Protein AF-A0A1J9SGV7-F1 (afdb_monomer_lite)

Secondary structure (DSSP, 8-state):
--PPPPPPP----------PPPPPHHHHHHHHHHHHHHHHHH-S-GGGG--TT----S-GGGS-HHHHHHHHHHHHHH-GGGHHHHHHHHHHHHGGGTTSPPPHHHHHHHHHHHHHHHHHHHHHHHHHHHSS----------------------------------TTHHHHHHHHHHHHHHHHHHHHHHHHHHHHHHHHHHHHHHHHHHHHHHHHHHHHHHHHHHHHHHHHHHHHHHHHHHHHHHHHHHHHHHHHHHHHHHHHHHHHHHHHHHHHHHHHHHHHHHHHHHHHHHHHHHHHHHHHHHHHHHHHHHHHHHHHHHHHT--

Foldseek 3Di:
DDDDDDDDDDDPDPPDPDPPPPDDPVLVVLLVVLLVLCCVFQNVPLCVLDDVPDPDDSDPVPADSLVSNLLSVLCVVQTHVRNNLLVVLLCVLCDPVSVDRDDVVSSVRSSVVSVVVVVVVVVVVVVVVVPDDDPDDDDDDDDDDDDDDDDDDDDDDDDDDDDDDDVPPVVVVVVVVVVVVVVVVVVVVVVVVVVVVVVVVVVVVVVVVVVVVVVVVVVVVVVVVVVVVVVVVVVVVVVVVVVVVVVVVVVVVVVVVVVVVVVVVVVVVVVVVVVVVVVVVVVVVVVVVVVVVVVVVVVVVVVVVVVVVVVVVVVVVVVVVVVVVVD

Radius of gyration: 57.98 Å; chains: 1; bounding box: 123×69×209 Å

pLDDT: mean 75.5, std 21.1, range [29.22, 98.31]

Structure (mmCIF, N/CA/C/O backbone):
data_AF-A0A1J9SGV7-F1
#
_entry.id   AF-A0A1J9SGV7-F1
#
loop_
_atom_site.group_PDB
_atom_site.id
_atom_site.type_symbol
_atom_site.label_atom_id
_atom_site.label_alt_id
_atom_site.label_comp_id
_atom_site.label_asym_id
_atom_site.label_entity_id
_atom_site.label_seq_id
_atom_site.pdbx_PDB_ins_code
_atom_site.Cartn_x
_atom_site.Cartn_y
_atom_site.Cartn_z
_atom_site.occupancy
_atom_site.B_iso_or_equiv
_atom_site.auth_seq_id
_atom_site.auth_comp_id
_atom_site.auth_asym_id
_atom_site.auth_atom_id
_atom_site.pdbx_PDB_model_num
ATOM 1 N N . MET A 1 1 ? -15.547 51.824 41.429 1.00 44.47 1 MET A N 1
ATOM 2 C CA . MET A 1 1 ? -14.867 51.321 40.218 1.00 44.47 1 MET A CA 1
ATOM 3 C C . MET A 1 1 ? -14.974 49.808 40.227 1.00 44.47 1 MET A C 1
ATOM 5 O O . MET A 1 1 ? -14.315 49.155 41.023 1.00 44.47 1 MET A O 1
ATOM 9 N N . HIS A 1 2 ? -15.906 49.278 39.443 1.00 41.81 2 HIS A N 1
ATOM 10 C CA . HIS A 1 2 ? -16.211 47.854 39.346 1.00 41.81 2 HIS A CA 1
ATOM 11 C C . HIS A 1 2 ? -15.976 47.425 37.902 1.00 41.81 2 HIS A C 1
ATOM 13 O O . HIS A 1 2 ? -16.575 47.991 36.992 1.00 41.81 2 HIS A O 1
ATOM 19 N N . TYR A 1 3 ? -15.090 46.452 37.711 1.00 45.06 3 TYR A N 1
ATOM 20 C CA . TYR A 1 3 ? -14.976 45.718 36.458 1.00 45.06 3 TYR A CA 1
ATOM 21 C C . TYR A 1 3 ? -16.041 44.613 36.447 1.00 45.06 3 TYR A C 1
ATOM 23 O O . TYR A 1 3 ? -16.085 43.830 37.398 1.00 45.06 3 TYR A O 1
ATOM 31 N N . PRO A 1 4 ? -16.891 44.515 35.414 1.00 59.69 4 PRO A N 1
ATOM 32 C CA . PRO A 1 4 ? -17.680 43.315 35.179 1.00 59.69 4 PRO A CA 1
ATOM 33 C C . PRO A 1 4 ? -16.823 42.220 34.508 1.00 59.69 4 PRO A C 1
ATOM 35 O O . PRO A 1 4 ? -15.880 42.539 33.779 1.00 59.69 4 PRO A O 1
ATOM 38 N N . PRO A 1 5 ? -17.139 40.930 34.728 1.00 54.09 5 PRO A N 1
ATOM 39 C CA . PRO A 1 5 ? -16.392 39.814 34.159 1.00 54.09 5 PRO A CA 1
ATOM 40 C C . PRO A 1 5 ? -16.651 39.644 32.656 1.00 54.09 5 PRO A C 1
ATOM 42 O O . PRO A 1 5 ? -17.783 39.710 32.171 1.00 54.09 5 PRO A O 1
ATOM 45 N N . SER A 1 6 ? -15.563 39.395 31.931 1.00 50.06 6 SER A N 1
ATOM 46 C CA . SER A 1 6 ? -15.512 39.118 30.498 1.00 50.06 6 SER A CA 1
ATOM 47 C C . SER A 1 6 ? -16.259 37.832 30.133 1.00 50.06 6 SER A C 1
ATOM 49 O O . SER A 1 6 ? -16.029 36.772 30.711 1.00 50.06 6 SER A O 1
ATOM 51 N N . LYS A 1 7 ? -17.127 37.928 29.120 1.00 52.88 7 LYS A N 1
ATOM 52 C CA . LYS A 1 7 ? -17.749 36.790 28.430 1.00 52.88 7 LYS A CA 1
ATOM 53 C C . LYS A 1 7 ? -16.664 35.909 27.783 1.00 52.88 7 LYS A C 1
ATOM 55 O O . LYS A 1 7 ? -15.781 36.467 27.128 1.00 52.88 7 LYS A O 1
ATOM 60 N N . PRO A 1 8 ? -16.728 34.570 27.884 1.00 49.78 8 PRO A N 1
ATOM 61 C CA . PRO A 1 8 ? -15.895 33.699 27.067 1.00 49.78 8 PRO A CA 1
ATO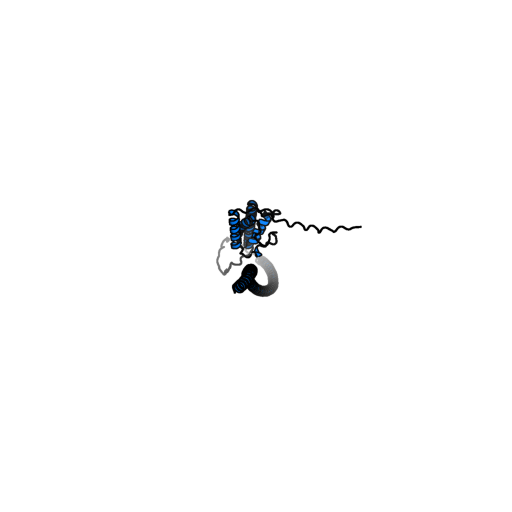M 62 C C . PRO A 1 8 ? -16.337 33.787 25.601 1.00 49.78 8 PRO A C 1
ATOM 64 O O . PRO A 1 8 ? -17.529 33.800 25.287 1.00 49.78 8 PRO A O 1
ATOM 67 N N . GLY A 1 9 ? -15.342 33.912 24.724 1.00 43.28 9 GLY A N 1
ATOM 68 C CA . GLY A 1 9 ? -15.504 34.078 23.288 1.00 43.28 9 GLY A CA 1
ATOM 69 C C . GLY A 1 9 ? -16.292 32.943 22.645 1.00 43.28 9 GLY A C 1
ATOM 70 O O . GLY A 1 9 ? -16.148 31.771 22.992 1.00 43.28 9 GLY A O 1
ATOM 71 N N . ALA A 1 10 ? -17.119 33.331 21.679 1.00 38.56 10 ALA A N 1
ATOM 72 C CA . ALA A 1 10 ? -17.784 32.435 20.758 1.00 38.56 10 ALA A CA 1
ATOM 73 C C . ALA A 1 10 ? -16.737 31.605 19.998 1.00 38.56 10 ALA A C 1
ATOM 75 O O . ALA A 1 10 ? -15.964 32.136 19.200 1.00 38.56 10 ALA A O 1
ATOM 76 N N . MET A 1 11 ? -16.731 30.298 20.253 1.00 41.38 11 MET A N 1
ATOM 77 C CA . MET A 1 11 ? -16.203 29.311 19.316 1.00 41.38 11 MET A CA 1
ATOM 78 C C . MET A 1 11 ? -16.969 29.449 17.990 1.00 41.38 11 MET A C 1
ATOM 80 O O . MET A 1 11 ? -18.187 29.661 18.026 1.00 41.38 11 MET A O 1
ATOM 84 N N . PRO A 1 12 ? -16.315 29.322 16.823 1.00 42.19 12 PRO A N 1
ATOM 85 C CA . PRO A 1 12 ? -17.036 29.213 15.566 1.00 42.19 12 PRO A CA 1
ATOM 86 C C . PRO A 1 12 ? -17.951 27.992 15.647 1.00 42.19 12 PRO A C 1
ATOM 88 O O . PRO A 1 12 ? -17.522 26.900 16.022 1.00 42.19 12 PRO A O 1
ATOM 91 N N . ALA A 1 13 ? -19.227 28.211 15.338 1.00 39.12 13 ALA A N 1
ATOM 92 C CA . ALA A 1 13 ? -20.225 27.169 15.247 1.00 39.12 13 ALA A CA 1
ATOM 93 C C . ALA A 1 13 ? -19.695 26.050 14.344 1.00 39.12 13 ALA A C 1
ATOM 95 O O . ALA A 1 13 ? -19.570 26.222 13.131 1.00 39.12 13 ALA A O 1
ATOM 96 N N . ASN A 1 14 ? -19.395 24.901 14.954 1.00 37.28 14 ASN A N 1
ATOM 97 C CA . ASN A 1 14 ? -19.426 23.628 14.260 1.00 37.28 14 ASN A CA 1
ATOM 98 C C . ASN A 1 14 ? -20.784 23.580 13.570 1.00 37.28 14 ASN A C 1
ATOM 100 O O . ASN A 1 14 ? -21.822 23.573 14.238 1.00 37.28 14 ASN A O 1
ATOM 104 N N . ALA A 1 15 ? -20.762 23.639 12.242 1.00 37.69 15 ALA A N 1
ATOM 105 C CA . ALA A 1 15 ? -21.931 23.429 11.422 1.00 37.69 15 ALA A CA 1
ATOM 106 C C . ALA A 1 15 ? -22.490 22.057 11.795 1.00 37.69 15 ALA A C 1
ATOM 108 O O . ALA A 1 15 ? -21.959 21.017 11.402 1.00 37.69 15 ALA A O 1
ATOM 109 N N . SER A 1 16 ? -23.533 22.103 12.623 1.00 36.25 16 SER A N 1
ATOM 110 C CA . SER A 1 16 ? -24.523 21.061 12.808 1.00 36.25 16 SER A CA 1
ATOM 111 C C . SER A 1 16 ? -24.734 20.384 11.460 1.00 36.25 16 SER A C 1
ATOM 113 O O . SER A 1 16 ? -25.247 20.998 10.521 1.00 36.25 16 SER A O 1
ATOM 115 N N . HIS A 1 17 ? -24.241 19.151 11.342 1.00 39.41 17 HIS A N 1
ATOM 116 C CA . HIS A 1 17 ? -24.610 18.260 10.259 1.00 39.41 17 HIS A CA 1
ATOM 117 C C . HIS A 1 17 ? -26.108 18.023 10.402 1.00 39.41 17 HIS A C 1
ATOM 119 O O . HIS A 1 17 ? -26.555 17.183 11.180 1.00 39.41 17 HIS A O 1
ATOM 125 N N . ALA A 1 18 ? -26.882 18.813 9.664 1.00 32.88 18 ALA A N 1
ATOM 126 C CA . ALA A 1 18 ? -28.231 18.436 9.312 1.00 32.88 18 ALA A CA 1
ATOM 127 C C . ALA A 1 18 ? -28.164 17.021 8.706 1.00 32.88 18 ALA A C 1
ATOM 129 O O . ALA A 1 18 ? -27.309 16.787 7.843 1.00 32.88 18 ALA A O 1
ATOM 130 N N . PRO A 1 19 ? -29.007 16.073 9.145 1.00 38.31 19 PRO A N 1
ATOM 131 C CA . PRO A 1 19 ? -29.122 14.795 8.465 1.00 38.31 19 PRO A CA 1
ATOM 132 C C . PRO A 1 19 ? -29.547 15.098 7.028 1.00 38.31 19 PRO A C 1
ATOM 134 O O . PRO A 1 19 ? -30.600 15.694 6.789 1.00 38.31 19 PRO A O 1
ATOM 137 N N . GLY A 1 20 ? -28.665 14.778 6.081 1.00 43.12 20 GLY A N 1
ATOM 138 C CA . GLY A 1 20 ? -28.957 14.900 4.660 1.00 43.12 20 GLY A CA 1
ATOM 139 C C . GLY A 1 20 ? -30.203 14.088 4.288 1.00 43.12 20 GLY A C 1
ATOM 140 O O . GLY A 1 20 ? -30.619 13.211 5.050 1.00 43.12 20 GLY A O 1
ATOM 141 N N . PRO A 1 21 ? -30.821 14.385 3.135 1.00 50.41 21 PRO A N 1
ATOM 142 C CA . PRO A 1 21 ? -32.039 13.713 2.707 1.00 50.41 21 PRO A CA 1
ATOM 143 C C . PRO A 1 21 ? -31.777 12.205 2.649 1.00 50.41 21 PRO A C 1
ATOM 145 O O . PRO A 1 21 ? -30.817 11.775 2.010 1.00 50.41 21 PRO A O 1
ATOM 148 N N . TYR A 1 22 ? -32.601 11.429 3.357 1.00 49.75 22 TYR A N 1
ATOM 149 C CA . TYR A 1 22 ? -32.586 9.969 3.309 1.00 49.75 22 TYR A CA 1
ATOM 150 C C . TYR A 1 22 ? -32.589 9.533 1.837 1.00 49.75 22 TYR A C 1
ATOM 152 O O . TYR A 1 22 ? -33.525 9.849 1.100 1.00 49.75 22 TYR A O 1
ATOM 160 N N . MET A 1 23 ? -31.513 8.869 1.407 1.00 57.22 23 MET A N 1
ATOM 161 C CA . MET A 1 23 ? -31.436 8.223 0.097 1.00 57.22 23 MET A CA 1
ATOM 162 C C . MET A 1 23 ? -32.597 7.232 -0.012 1.00 57.22 23 MET A C 1
ATOM 164 O O . MET A 1 23 ? -32.947 6.571 0.968 1.00 57.22 23 MET A O 1
ATOM 168 N N . SER A 1 24 ? -33.221 7.138 -1.185 1.00 65.50 24 SER A N 1
ATOM 169 C CA . SER A 1 24 ? -34.184 6.062 -1.424 1.00 65.50 24 SER A CA 1
ATOM 170 C C . SER A 1 24 ? -33.446 4.715 -1.371 1.00 65.50 24 SER A C 1
ATOM 172 O O . SER A 1 24 ? -32.267 4.636 -1.725 1.00 65.50 24 SER A O 1
ATOM 174 N N . THR A 1 25 ? -34.133 3.649 -0.959 1.00 66.69 25 THR A N 1
ATOM 175 C CA . THR A 1 25 ? -33.579 2.282 -0.903 1.00 66.69 25 THR A CA 1
ATOM 176 C C . THR A 1 25 ? -32.968 1.829 -2.235 1.00 66.69 25 THR A C 1
ATOM 178 O O . THR A 1 25 ? -32.023 1.044 -2.250 1.00 66.69 25 THR A O 1
ATOM 181 N N . ASP A 1 26 ? -33.460 2.363 -3.356 1.00 69.31 26 ASP A N 1
ATOM 182 C CA . ASP A 1 26 ? -32.934 2.067 -4.690 1.00 69.31 26 ASP A CA 1
ATOM 183 C C . ASP A 1 26 ? -31.607 2.795 -4.958 1.00 69.31 26 ASP A C 1
ATOM 185 O O . ASP A 1 26 ? -30.708 2.241 -5.592 1.00 69.31 26 ASP A O 1
ATOM 189 N N . GLU A 1 27 ? -31.442 4.021 -4.452 1.00 69.12 27 GLU A N 1
ATOM 190 C CA . GLU A 1 27 ? -30.197 4.787 -4.592 1.00 69.12 27 GLU A CA 1
ATOM 191 C C . GLU A 1 27 ? -29.068 4.199 -3.735 1.00 69.12 27 GLU A C 1
ATOM 193 O O . GLU A 1 27 ? -27.917 4.169 -4.176 1.00 69.12 27 GLU A O 1
ATOM 198 N N . GLU A 1 28 ? -29.394 3.673 -2.553 1.00 75.81 28 GLU A N 1
ATOM 199 C CA . GLU A 1 28 ? -28.439 2.995 -1.670 1.00 75.81 28 GLU A CA 1
ATOM 200 C C . GLU A 1 28 ? -27.939 1.674 -2.281 1.00 75.81 28 GLU A C 1
ATOM 202 O O . GLU A 1 28 ? -26.739 1.389 -2.274 1.00 75.81 28 GLU A O 1
ATOM 207 N N . MET A 1 29 ? -28.829 0.914 -2.928 1.00 77.31 29 MET A N 1
ATOM 208 C CA . MET A 1 29 ? -28.456 -0.297 -3.664 1.00 77.31 29 MET A CA 1
ATOM 209 C C . MET A 1 29 ? -27.529 0.013 -4.853 1.00 77.31 29 MET A C 1
ATOM 211 O O . MET A 1 29 ? -26.521 -0.668 -5.052 1.00 77.31 29 MET A O 1
ATOM 215 N N . ILE A 1 30 ? -27.834 1.059 -5.630 1.00 78.00 30 ILE A N 1
ATOM 216 C CA . ILE A 1 30 ? -27.004 1.493 -6.767 1.00 78.00 30 ILE A CA 1
ATOM 217 C C . ILE A 1 30 ? -25.630 1.986 -6.284 1.00 78.00 30 ILE A C 1
ATOM 219 O O . ILE A 1 30 ? -24.610 1.732 -6.931 1.00 78.00 30 ILE A O 1
ATOM 223 N N . PHE A 1 31 ? -25.587 2.664 -5.139 1.00 80.94 31 PHE A N 1
ATOM 224 C CA . PHE A 1 31 ? -24.358 3.146 -4.520 1.00 80.94 31 PHE A CA 1
ATOM 225 C C . PHE A 1 31 ? -23.434 2.002 -4.085 1.00 80.94 31 PHE A C 1
ATOM 227 O O . PHE A 1 31 ? -22.260 1.985 -4.461 1.00 80.94 31 PHE A O 1
ATOM 234 N N . GLU A 1 32 ? -23.957 1.011 -3.362 1.00 81.94 32 GLU A N 1
ATOM 235 C CA . GLU A 1 32 ? -23.182 -0.170 -2.959 1.00 81.94 32 GLU A CA 1
ATOM 236 C C . GLU A 1 32 ? -22.712 -0.980 -4.175 1.00 81.94 32 GLU A C 1
ATOM 238 O O . GLU A 1 32 ? -21.566 -1.434 -4.229 1.00 81.94 32 GLU A O 1
ATOM 243 N N . GLN A 1 33 ? -23.546 -1.084 -5.214 1.00 83.75 33 GLN A N 1
ATOM 244 C CA . GLN A 1 33 ? -23.161 -1.727 -6.468 1.00 83.75 33 GLN A CA 1
ATOM 245 C C . GLN A 1 33 ? -22.004 -0.987 -7.164 1.00 83.75 33 GLN A C 1
ATOM 247 O O . GLN A 1 33 ? -21.074 -1.623 -7.668 1.00 83.75 33 GLN A O 1
ATOM 252 N N . ALA A 1 34 ? -22.013 0.349 -7.159 1.00 81.19 34 ALA A N 1
ATOM 253 C CA . ALA A 1 34 ? -20.934 1.165 -7.711 1.00 81.19 34 ALA A CA 1
ATOM 254 C C . ALA A 1 34 ? -19.618 1.003 -6.928 1.00 81.19 34 ALA A C 1
ATOM 256 O O . ALA A 1 34 ? -18.552 0.876 -7.540 1.00 81.19 34 ALA A O 1
ATOM 257 N N . ILE A 1 35 ? -19.679 0.931 -5.594 1.00 79.94 35 ILE A N 1
ATOM 258 C CA . ILE A 1 35 ? -18.518 0.621 -4.742 1.00 79.94 35 ILE A CA 1
ATOM 259 C C . ILE A 1 35 ? -17.981 -0.783 -5.048 1.00 79.94 35 ILE A C 1
ATOM 261 O O . ILE A 1 35 ? -16.764 -0.962 -5.152 1.00 79.94 35 ILE A O 1
ATOM 265 N N . GLY A 1 36 ? -18.866 -1.761 -5.256 1.00 80.44 36 GLY A N 1
ATOM 266 C CA . GLY A 1 36 ? -18.500 -3.123 -5.646 1.00 80.44 36 GLY A CA 1
ATOM 267 C C . GLY A 1 36 ? -17.753 -3.174 -6.982 1.00 80.44 36 GLY A C 1
ATOM 268 O O . GLY A 1 36 ? -16.687 -3.783 -7.074 1.00 80.44 36 GLY A O 1
ATOM 269 N N . ILE A 1 37 ? -18.252 -2.464 -7.999 1.00 80.50 37 ILE A N 1
ATOM 270 C CA . ILE A 1 37 ? -17.607 -2.351 -9.319 1.00 80.50 37 ILE A CA 1
ATOM 271 C C . ILE A 1 37 ? -16.216 -1.715 -9.199 1.00 80.50 37 ILE A C 1
ATOM 273 O O . ILE A 1 37 ? -15.247 -2.217 -9.771 1.00 80.50 37 ILE A O 1
ATOM 277 N N . LEU A 1 38 ? -16.095 -0.624 -8.442 1.00 78.12 38 LEU A N 1
ATOM 278 C CA . LEU A 1 38 ? -14.820 0.067 -8.241 1.00 78.12 38 LEU A CA 1
ATOM 279 C C . LEU A 1 38 ? -13.801 -0.808 -7.504 1.00 78.12 38 LEU A C 1
ATOM 281 O O . LEU A 1 38 ? -12.645 -0.886 -7.920 1.00 78.12 38 LEU A O 1
ATOM 285 N N . SER A 1 39 ? -14.242 -1.510 -6.461 1.00 79.81 39 SER A N 1
ATOM 286 C CA . SER A 1 39 ? -13.407 -2.427 -5.677 1.00 79.81 39 SER A CA 1
ATOM 287 C C . SER A 1 39 ? -12.920 -3.616 -6.509 1.00 79.81 39 SER A C 1
ATOM 289 O O . SER A 1 39 ? -11.774 -4.041 -6.360 1.00 79.81 39 SER A O 1
ATOM 291 N N . ALA A 1 40 ? -13.753 -4.112 -7.429 1.00 81.06 40 ALA A N 1
ATOM 292 C CA . ALA A 1 40 ? -13.401 -5.203 -8.333 1.00 81.06 40 ALA A CA 1
ATOM 293 C C . ALA A 1 40 ? -12.370 -4.791 -9.402 1.00 81.06 40 ALA A C 1
ATOM 295 O O . ALA A 1 40 ? -11.481 -5.573 -9.733 1.00 81.06 40 ALA A O 1
ATOM 296 N N . ILE A 1 41 ? -12.465 -3.571 -9.944 1.00 77.81 41 ILE A N 1
ATOM 297 C CA . ILE A 1 41 ? -11.619 -3.123 -11.066 1.00 77.81 41 ILE A CA 1
ATOM 298 C C . ILE A 1 41 ? -10.312 -2.473 -10.585 1.00 77.81 41 ILE A C 1
ATOM 300 O O . ILE A 1 41 ? -9.267 -2.648 -11.213 1.00 77.81 41 ILE A O 1
ATOM 304 N N . TRP A 1 42 ? -10.345 -1.711 -9.488 1.00 74.31 42 TRP A N 1
ATOM 305 C CA . TRP A 1 42 ? -9.218 -0.896 -9.006 1.00 74.31 42 TRP A CA 1
ATOM 306 C C . TRP A 1 42 ? -8.670 -1.325 -7.644 1.00 74.31 42 TRP A C 1
ATOM 308 O O . TRP A 1 42 ? -7.928 -0.555 -7.023 1.00 74.31 42 TRP A O 1
ATOM 318 N N . THR A 1 43 ? -8.964 -2.566 -7.241 1.00 65.38 43 THR A N 1
ATOM 319 C CA . THR A 1 43 ? -8.603 -3.226 -5.972 1.00 65.38 43 THR A CA 1
ATOM 320 C C . THR A 1 43 ? -9.229 -2.601 -4.710 1.00 65.38 43 THR A C 1
ATOM 322 O O . THR A 1 43 ? -9.458 -1.389 -4.659 1.00 65.38 43 THR A O 1
ATOM 325 N N . PRO A 1 44 ? -9.501 -3.415 -3.668 1.00 56.50 44 PRO A N 1
ATOM 326 C CA . PRO A 1 44 ? -10.217 -2.989 -2.459 1.00 56.50 44 PRO A CA 1
ATOM 327 C C . PRO A 1 44 ? -9.407 -2.076 -1.526 1.00 56.50 44 PRO A C 1
ATOM 329 O O . PRO A 1 44 ? -9.960 -1.556 -0.562 1.00 56.50 44 PRO A O 1
ATOM 332 N N . ASP A 1 45 ? -8.115 -1.857 -1.790 1.00 56.22 45 ASP A N 1
ATOM 333 C CA . ASP A 1 45 ? -7.279 -1.029 -0.923 1.00 56.22 45 ASP A CA 1
ATOM 334 C C . ASP A 1 45 ? -7.645 0.459 -1.059 1.00 56.22 45 ASP A C 1
ATOM 336 O O . ASP A 1 45 ? -7.270 1.151 -2.013 1.00 56.22 45 ASP A O 1
ATOM 340 N N . VAL A 1 46 ? -8.414 0.942 -0.081 1.00 51.41 46 VAL A N 1
ATOM 341 C CA . VAL A 1 46 ? -8.997 2.288 0.011 1.00 51.41 46 VAL A CA 1
ATOM 342 C C . VAL A 1 46 ? -7.924 3.384 -0.048 1.00 51.41 46 VAL A C 1
ATOM 344 O O . VAL A 1 46 ? -8.156 4.463 -0.594 1.00 51.41 46 VAL A O 1
ATOM 347 N N . ARG A 1 47 ? -6.693 3.098 0.401 1.00 52.06 47 ARG A N 1
ATOM 348 C CA . ARG A 1 47 ? -5.571 4.056 0.357 1.00 52.06 47 ARG A CA 1
ATOM 349 C C . ARG A 1 47 ? -5.164 4.438 -1.062 1.00 52.06 47 ARG A C 1
ATOM 351 O O . ARG A 1 47 ? -4.664 5.539 -1.288 1.00 52.06 47 ARG A O 1
ATOM 358 N N . MET A 1 48 ? -5.421 3.565 -2.031 1.00 53.69 48 MET A N 1
ATOM 359 C CA . MET A 1 48 ? -5.122 3.830 -3.435 1.00 53.69 48 MET A CA 1
ATOM 360 C C . MET A 1 48 ? -6.148 4.777 -4.081 1.00 53.69 48 MET A C 1
ATOM 362 O O . MET A 1 48 ? -5.922 5.276 -5.184 1.00 53.69 48 MET A O 1
ATOM 366 N N . TRP A 1 49 ? -7.278 5.051 -3.415 1.00 60.03 49 TRP A N 1
ATOM 367 C CA . TRP A 1 49 ? -8.369 5.896 -3.919 1.00 60.03 49 TRP A CA 1
ATOM 368 C C . TRP A 1 49 ? -8.062 7.386 -3.769 1.00 60.03 49 TRP A C 1
ATOM 370 O O . TRP A 1 49 ? -8.762 8.227 -4.328 1.00 60.03 49 TRP A O 1
ATOM 380 N N . LYS A 1 50 ? -6.933 7.700 -3.130 1.00 60.28 50 LYS A N 1
ATOM 381 C CA . LYS A 1 50 ? -6.399 9.041 -2.962 1.00 60.28 50 LYS A CA 1
ATOM 382 C C . LYS A 1 50 ? -5.761 9.553 -4.252 1.00 60.28 50 LYS A C 1
ATOM 384 O O . LYS A 1 50 ? -4.625 9.219 -4.588 1.00 60.28 50 LYS A O 1
ATOM 389 N N . TYR A 1 51 ? -6.462 10.433 -4.960 1.00 59.19 51 TYR A N 1
ATOM 390 C CA . TYR A 1 51 ? -5.847 11.267 -5.987 1.00 59.19 51 TYR A CA 1
ATOM 391 C C . TYR A 1 51 ? -5.397 12.591 -5.361 1.00 59.19 51 TYR A C 1
ATOM 393 O O . TYR A 1 51 ? -6.219 13.345 -4.856 1.00 59.19 51 TYR A O 1
ATOM 401 N N . HIS A 1 52 ? -4.097 12.909 -5.411 1.00 52.81 52 HIS A N 1
ATOM 402 C CA . HIS A 1 52 ? -3.540 14.137 -4.808 1.00 52.81 52 HIS A CA 1
ATOM 403 C C . HIS A 1 52 ? -4.127 15.447 -5.378 1.00 52.81 52 HIS A C 1
ATOM 405 O O . HIS A 1 52 ? -3.916 16.508 -4.802 1.00 52.81 52 HIS A O 1
ATOM 411 N N . GLY A 1 53 ? -4.862 15.385 -6.494 1.00 54.69 53 GLY A N 1
ATOM 412 C CA . GLY A 1 53 ? -5.565 16.528 -7.082 1.00 54.69 53 GLY A CA 1
ATOM 413 C C . GLY A 1 53 ? -7.069 16.595 -6.791 1.00 54.69 53 GLY A C 1
ATOM 414 O O . GLY A 1 53 ? -7.713 17.505 -7.301 1.00 54.69 53 GLY A O 1
ATOM 415 N N . SER A 1 54 ? -7.649 15.661 -6.026 1.00 60.00 54 SER A N 1
ATOM 416 C CA . SER A 1 54 ? -9.062 15.716 -5.621 1.00 60.00 54 SER A CA 1
ATOM 417 C C . SER A 1 54 ? -9.181 16.114 -4.154 1.00 60.00 54 SER A C 1
ATOM 419 O O . SER A 1 54 ? -8.524 15.518 -3.308 1.00 60.00 54 SER A O 1
ATOM 421 N N . GLN A 1 55 ? -10.065 17.060 -3.833 1.00 60.47 55 GLN A N 1
ATOM 422 C CA . GLN A 1 55 ? -10.370 17.466 -2.449 1.00 60.47 55 GLN A CA 1
ATOM 423 C C . GLN A 1 55 ? -11.249 16.451 -1.687 1.00 60.47 55 GLN A C 1
ATOM 425 O O . GLN A 1 55 ? -11.790 16.762 -0.629 1.00 60.47 55 GLN A O 1
ATOM 430 N N . LEU A 1 56 ? -11.433 15.251 -2.238 1.00 63.91 56 LEU A N 1
ATOM 431 C CA . LEU A 1 56 ? -12.274 14.206 -1.667 1.00 63.91 56 LEU A CA 1
ATOM 432 C C . LEU A 1 56 ? -11.500 13.452 -0.580 1.00 63.91 56 LEU A C 1
ATOM 434 O O . LEU A 1 56 ? -10.315 13.162 -0.746 1.00 63.91 56 LEU A O 1
ATOM 438 N N . GLY A 1 57 ? -12.173 13.166 0.537 1.00 63.03 57 GLY A N 1
ATOM 439 C CA . GLY A 1 57 ? -11.584 12.484 1.691 1.00 63.03 57 GLY A CA 1
ATOM 440 C C . GLY A 1 57 ? -11.195 11.031 1.410 1.00 63.03 57 GLY A C 1
ATOM 441 O O . GLY A 1 57 ? -11.567 10.453 0.391 1.00 63.03 57 GLY A O 1
ATOM 442 N N . ASP A 1 58 ? -10.473 10.419 2.348 1.00 67.00 58 ASP A N 1
ATOM 443 C CA . ASP A 1 58 ? -9.910 9.070 2.183 1.00 67.00 58 ASP A CA 1
ATOM 444 C C . ASP A 1 58 ? -10.971 7.953 2.204 1.00 67.00 58 ASP A C 1
ATOM 446 O O . ASP A 1 58 ? -10.674 6.821 1.842 1.00 67.00 58 ASP A O 1
ATOM 450 N N . ASN A 1 59 ? -12.211 8.252 2.602 1.00 72.25 59 ASN A N 1
ATOM 451 C CA . ASN A 1 59 ? -13.288 7.273 2.657 1.00 72.25 59 ASN A CA 1
ATOM 452 C C . ASN A 1 59 ? -14.264 7.455 1.479 1.00 72.25 59 ASN A C 1
ATOM 454 O O . ASN A 1 59 ? -14.993 8.451 1.453 1.00 72.25 59 ASN A O 1
ATOM 458 N N . PRO A 1 60 ? -14.357 6.496 0.541 1.00 69.94 60 PRO A N 1
ATOM 459 C CA . PRO A 1 60 ? -15.292 6.579 -0.573 1.00 69.94 60 PRO A CA 1
ATOM 460 C C . PRO A 1 60 ? -16.746 6.605 -0.130 1.00 69.94 60 PRO A C 1
ATOM 462 O O . PRO A 1 60 ? -17.551 7.246 -0.786 1.00 69.94 60 PRO A O 1
ATOM 465 N N . ARG A 1 61 ? -17.096 6.009 1.016 1.00 74.81 61 ARG A N 1
ATOM 466 C CA . ARG A 1 61 ? -18.466 6.083 1.551 1.00 74.81 61 ARG A CA 1
ATOM 467 C C . ARG A 1 61 ? -18.888 7.510 1.921 1.00 74.81 61 ARG A C 1
ATOM 469 O O . ARG A 1 61 ? -20.073 7.772 2.063 1.00 74.81 61 ARG A O 1
ATOM 476 N N . GLN A 1 62 ? -17.931 8.428 2.065 1.00 74.94 62 GLN A N 1
ATOM 477 C CA . GLN A 1 62 ? -18.187 9.848 2.322 1.00 74.94 62 GLN A CA 1
ATOM 478 C C . GLN A 1 62 ? -18.287 10.672 1.032 1.00 74.94 62 GLN A C 1
ATOM 480 O O . GLN A 1 62 ? -18.509 11.881 1.086 1.00 74.94 62 GLN A O 1
ATOM 485 N N . TRP A 1 63 ? -18.083 10.058 -0.136 1.00 76.81 63 TRP A N 1
ATOM 486 C CA . TRP A 1 63 ? -18.165 10.763 -1.407 1.00 76.81 63 TRP A CA 1
ATOM 487 C C . TRP A 1 63 ? -19.623 10.893 -1.852 1.00 76.81 63 TRP A C 1
ATOM 489 O O . TRP A 1 63 ? -20.445 10.030 -1.541 1.00 76.81 63 TRP A O 1
ATOM 499 N N . PRO A 1 64 ? -19.963 11.936 -2.630 1.00 76.88 64 PRO A N 1
ATOM 500 C CA . PRO A 1 64 ? -21.303 12.074 -3.182 1.00 76.88 64 PRO A CA 1
ATOM 501 C C . PRO A 1 64 ? -21.707 10.816 -3.978 1.00 76.88 64 PRO A C 1
ATOM 503 O O . PRO A 1 64 ? -20.977 10.433 -4.895 1.00 76.88 64 PRO A O 1
ATOM 506 N N . PRO A 1 65 ? -22.874 10.199 -3.720 1.00 74.75 65 PRO A N 1
ATOM 507 C CA . PRO A 1 65 ? -23.278 8.942 -4.358 1.00 74.75 65 PRO A CA 1
ATOM 508 C C . PRO A 1 65 ? -23.212 8.945 -5.885 1.00 74.75 65 PRO A C 1
ATOM 510 O O . PRO A 1 65 ? -22.668 8.033 -6.506 1.00 74.75 65 PRO A O 1
ATOM 513 N N . ARG A 1 66 ? -23.646 10.043 -6.508 1.00 73.44 66 ARG A N 1
ATOM 514 C CA . ARG A 1 66 ? -23.582 10.217 -7.967 1.00 73.44 66 ARG A CA 1
ATOM 515 C C . ARG A 1 66 ? -22.154 10.238 -8.513 1.00 73.44 66 ARG A C 1
ATOM 517 O O . ARG A 1 66 ? -21.935 9.815 -9.644 1.00 73.44 66 ARG A O 1
ATOM 524 N N . LEU A 1 67 ? -21.185 10.706 -7.725 1.00 76.94 67 LEU A N 1
ATOM 525 C CA . LEU A 1 67 ? -19.771 10.686 -8.096 1.00 76.94 67 LEU A CA 1
ATOM 526 C C . LEU A 1 67 ? -19.222 9.268 -8.120 1.00 76.94 67 LEU A C 1
ATOM 528 O O . LEU A 1 67 ? -18.505 8.918 -9.055 1.00 76.94 67 LEU A O 1
ATOM 532 N N . ILE A 1 68 ? -19.590 8.448 -7.140 1.00 79.25 68 ILE A N 1
ATOM 533 C CA . ILE A 1 68 ? -19.175 7.046 -7.097 1.00 79.25 68 ILE A CA 1
ATOM 534 C C . ILE A 1 68 ? -19.757 6.290 -8.289 1.00 79.25 68 ILE A C 1
ATOM 536 O O . ILE A 1 68 ? -19.018 5.603 -8.991 1.00 79.25 68 ILE A O 1
ATOM 540 N N . CYS A 1 69 ? -21.041 6.485 -8.591 1.00 79.94 69 CYS A N 1
ATOM 541 C CA . CYS A 1 69 ? -21.674 5.869 -9.757 1.00 79.94 69 CYS A CA 1
ATOM 542 C C . CYS A 1 69 ? -21.006 6.303 -11.072 1.00 79.94 69 CYS A C 1
ATOM 544 O O . CYS A 1 69 ? -20.704 5.472 -11.926 1.00 79.94 69 CYS A O 1
ATOM 546 N N . ALA A 1 70 ? -20.706 7.595 -11.222 1.00 76.62 70 ALA A N 1
ATOM 547 C CA . ALA A 1 70 ? -19.998 8.118 -12.386 1.00 76.62 70 ALA A CA 1
ATOM 548 C C . ALA A 1 70 ? -18.580 7.539 -12.532 1.00 76.62 70 ALA A C 1
ATOM 550 O O . ALA A 1 70 ? -18.155 7.180 -13.631 1.00 76.62 70 ALA A O 1
ATOM 551 N N . LEU A 1 71 ? -17.852 7.412 -11.423 1.00 78.44 71 LEU A N 1
ATOM 552 C CA . LEU A 1 71 ? -16.533 6.789 -11.399 1.00 78.44 71 LEU A CA 1
ATOM 553 C C . LEU A 1 71 ? -16.595 5.299 -11.723 1.00 78.44 71 LEU A C 1
ATOM 555 O O . LEU A 1 71 ? -15.720 4.821 -12.437 1.00 78.44 71 LEU A O 1
ATOM 559 N N . ALA A 1 72 ? -17.614 4.578 -11.253 1.00 81.12 72 ALA A N 1
ATOM 560 C CA . ALA A 1 72 ? -17.802 3.163 -11.562 1.00 81.12 72 ALA A CA 1
ATOM 561 C C . ALA A 1 72 ? -17.984 2.937 -13.071 1.00 81.12 72 ALA A C 1
ATOM 563 O O . ALA A 1 72 ? -17.351 2.051 -13.645 1.00 81.12 72 ALA A O 1
ATOM 564 N N . VAL A 1 73 ? -18.762 3.797 -13.739 1.00 80.75 73 VAL A N 1
ATOM 565 C CA . VAL A 1 73 ? -18.922 3.770 -15.203 1.00 80.75 73 VAL A CA 1
ATOM 566 C C . VAL A 1 73 ? -17.592 4.057 -15.907 1.00 80.75 73 VAL A C 1
ATOM 568 O O . VAL A 1 73 ? -17.196 3.338 -16.826 1.00 80.75 73 VAL A O 1
ATOM 571 N N . LEU A 1 74 ? -16.844 5.065 -15.452 1.00 78.31 74 LEU A N 1
ATOM 572 C CA . LEU A 1 74 ? -15.535 5.380 -16.031 1.00 78.31 74 LEU A CA 1
ATOM 573 C C . LEU A 1 74 ? -14.514 4.259 -15.789 1.00 78.31 74 LEU A C 1
ATOM 575 O O . LEU A 1 74 ? -13.717 3.965 -16.678 1.00 78.31 74 LEU A O 1
ATOM 579 N N . ALA A 1 75 ? -14.560 3.588 -14.640 1.00 79.19 75 ALA A N 1
ATOM 580 C CA . ALA A 1 75 ? -13.683 2.468 -14.314 1.00 79.19 75 ALA A CA 1
ATOM 581 C C . ALA A 1 75 ? -13.864 1.288 -15.266 1.00 79.19 75 ALA A C 1
ATOM 583 O O . ALA A 1 75 ? -12.873 0.735 -15.746 1.00 79.19 75 ALA A O 1
ATOM 584 N N . GLN A 1 76 ? -15.110 0.965 -15.609 1.00 79.06 76 GLN A N 1
ATOM 585 C CA . GLN A 1 76 ? -15.422 -0.071 -16.594 1.00 79.06 76 GLN A CA 1
ATOM 586 C C . GLN A 1 76 ? -14.841 0.252 -17.976 1.00 79.06 76 GLN A C 1
ATOM 588 O O . GLN A 1 76 ? -14.367 -0.645 -18.667 1.00 79.06 76 GLN A O 1
ATOM 593 N N . THR A 1 77 ? -14.820 1.530 -18.367 1.00 76.62 77 THR A N 1
ATOM 594 C CA . THR A 1 77 ? -14.264 1.951 -19.667 1.00 76.62 77 THR A CA 1
ATOM 595 C C . THR A 1 77 ? -12.739 2.079 -19.678 1.00 76.62 77 THR A C 1
ATOM 597 O O . THR A 1 77 ? -12.106 1.812 -20.696 1.00 76.62 77 THR A O 1
ATOM 600 N N . ALA A 1 78 ? -12.133 2.488 -18.563 1.00 73.69 78 ALA A N 1
ATOM 601 C CA . ALA A 1 78 ? -10.703 2.779 -18.474 1.00 73.69 78 ALA A CA 1
ATOM 602 C C . ALA A 1 78 ? -9.858 1.552 -18.077 1.00 73.69 78 ALA A C 1
ATOM 604 O O . ALA A 1 78 ? -8.645 1.533 -18.309 1.00 73.69 78 ALA A O 1
ATOM 605 N N . GLY A 1 79 ? -10.481 0.541 -17.465 1.00 70.75 79 GLY A N 1
ATOM 606 C CA . GLY A 1 79 ? -9.822 -0.665 -16.973 1.00 70.75 79 GLY A CA 1
ATOM 607 C C . GLY A 1 79 ? -8.897 -0.431 -15.762 1.00 70.75 79 GLY A C 1
ATOM 608 O O . GLY A 1 79 ? -8.797 0.689 -15.243 1.00 70.75 79 GLY A O 1
ATOM 609 N N . PRO A 1 80 ? -8.179 -1.476 -15.302 1.00 70.25 80 PRO A N 1
ATOM 610 C CA . PRO A 1 80 ? -7.405 -1.443 -14.054 1.00 70.25 80 PRO A CA 1
ATOM 611 C C . PRO A 1 80 ? -6.287 -0.387 -14.031 1.00 70.25 80 PRO A C 1
ATOM 613 O O . PRO A 1 80 ? -6.097 0.320 -13.045 1.00 70.25 80 PRO A O 1
ATOM 616 N N . ALA A 1 81 ? -5.586 -0.212 -15.157 1.00 69.12 81 ALA A N 1
ATOM 617 C CA . ALA A 1 81 ? -4.496 0.758 -15.314 1.00 69.12 81 ALA A CA 1
ATOM 618 C C . ALA A 1 81 ? -4.979 2.186 -15.662 1.00 69.12 81 ALA A C 1
ATOM 620 O O . ALA A 1 81 ? -4.177 3.109 -15.829 1.00 69.12 81 ALA A O 1
ATOM 621 N N . GLY A 1 82 ? -6.290 2.386 -15.833 1.00 70.50 82 GLY A N 1
ATOM 622 C CA . GLY A 1 82 ? -6.906 3.655 -16.236 1.00 70.50 82 GLY A CA 1
ATOM 623 C C . GLY A 1 82 ? -7.365 4.545 -15.080 1.00 70.50 82 GLY A C 1
ATOM 624 O O . GLY A 1 82 ? -7.818 5.662 -15.316 1.00 70.50 82 GLY A O 1
ATOM 625 N N . ARG A 1 83 ? -7.209 4.085 -13.836 1.00 71.62 83 ARG A N 1
ATOM 626 C CA . ARG A 1 83 ? -7.697 4.721 -12.603 1.00 71.62 83 ARG A CA 1
ATOM 627 C C . ARG A 1 83 ? -7.422 6.216 -12.481 1.00 71.62 83 ARG A C 1
ATOM 629 O O . ARG A 1 83 ? -8.344 7.022 -12.377 1.00 71.62 83 ARG A O 1
ATOM 636 N N . VAL A 1 84 ? -6.144 6.590 -12.478 1.00 70.88 84 VAL A N 1
ATOM 637 C CA . VAL A 1 84 ? -5.718 7.985 -12.279 1.00 70.88 84 VAL A CA 1
ATOM 638 C C . VAL A 1 84 ? -6.283 8.878 -13.384 1.00 70.88 84 VAL A C 1
ATOM 640 O O . VAL A 1 84 ? -6.712 9.997 -13.120 1.00 70.88 84 VAL A O 1
ATOM 643 N N . ARG A 1 85 ? -6.371 8.354 -14.610 1.00 72.69 85 ARG A N 1
ATOM 644 C CA . ARG A 1 85 ? -6.931 9.071 -15.759 1.00 72.69 85 ARG A CA 1
ATOM 645 C C . ARG A 1 85 ? -8.440 9.253 -15.647 1.00 72.69 85 ARG A C 1
ATOM 647 O O . ARG A 1 85 ? -8.921 10.337 -15.947 1.00 72.69 85 ARG A O 1
ATOM 654 N N . ALA A 1 86 ? -9.177 8.247 -15.183 1.00 74.31 86 ALA A N 1
ATOM 655 C CA . ALA A 1 86 ? -10.615 8.357 -14.946 1.00 74.31 86 ALA A CA 1
ATOM 656 C C . ALA A 1 86 ? -10.938 9.394 -13.856 1.00 74.31 86 ALA A C 1
ATOM 658 O O . ALA A 1 86 ? -11.811 10.240 -14.049 1.00 74.31 86 ALA A O 1
ATOM 659 N N . MET A 1 87 ? -10.169 9.403 -12.759 1.00 72.62 87 MET A N 1
ATOM 660 C CA . MET A 1 87 ? -10.304 10.416 -11.705 1.00 72.62 87 MET A CA 1
ATOM 661 C C . MET A 1 87 ? -9.930 11.827 -12.186 1.00 72.62 87 MET A C 1
ATOM 663 O O . MET A 1 87 ? -10.607 12.797 -11.845 1.00 72.62 87 MET A O 1
ATOM 667 N N . GLN A 1 88 ? -8.901 11.957 -13.026 1.00 73.25 88 GLN A N 1
ATOM 668 C CA . GLN A 1 88 ? -8.540 13.227 -13.663 1.00 73.25 88 GLN A CA 1
ATOM 669 C C . GLN A 1 88 ? -9.616 13.710 -14.637 1.00 73.25 88 GLN A C 1
ATOM 671 O O . GLN A 1 88 ? -9.939 14.893 -14.636 1.00 73.25 88 GLN A O 1
ATOM 676 N N . ALA A 1 89 ? -10.179 12.813 -15.448 1.00 73.75 89 ALA A N 1
ATOM 677 C CA . ALA A 1 89 ? -11.195 13.143 -16.441 1.00 73.75 89 ALA A CA 1
ATOM 678 C C . ALA A 1 89 ? -12.488 13.634 -15.782 1.00 73.75 89 ALA A C 1
ATOM 680 O O . ALA A 1 89 ? -13.045 14.638 -16.222 1.00 73.75 89 ALA A O 1
ATOM 681 N N . ILE A 1 90 ? -12.933 12.988 -14.697 1.00 72.69 90 ILE A N 1
ATOM 682 C CA . ILE A 1 90 ? -14.120 13.452 -13.971 1.00 72.69 90 ILE A CA 1
ATOM 683 C C . ILE A 1 90 ? -13.849 14.754 -13.212 1.00 72.69 90 ILE A C 1
ATOM 685 O O . ILE A 1 90 ? -14.675 15.659 -13.250 1.00 72.69 90 ILE A O 1
ATOM 689 N N . SER A 1 91 ? -12.667 14.905 -12.605 1.00 70.88 91 SER A N 1
ATOM 690 C CA . SER A 1 91 ? -12.278 16.153 -11.930 1.00 70.88 91 SER A CA 1
ATOM 691 C C . SER A 1 91 ? -12.196 17.323 -12.915 1.00 70.88 91 SER A C 1
ATOM 693 O O . SER A 1 91 ? -12.691 18.409 -12.630 1.00 70.88 91 SER A O 1
ATOM 695 N N . ALA A 1 92 ? -11.639 17.095 -14.108 1.00 70.69 92 ALA A N 1
ATOM 696 C CA . ALA A 1 92 ? -11.584 18.089 -15.174 1.00 70.69 92 ALA A CA 1
ATOM 697 C C . ALA A 1 92 ? -12.979 18.428 -15.723 1.00 70.69 92 ALA A C 1
ATOM 699 O O . ALA A 1 92 ? -13.254 19.592 -16.002 1.00 70.69 92 ALA A O 1
ATOM 700 N N . ALA A 1 93 ? -13.868 17.435 -15.842 1.00 67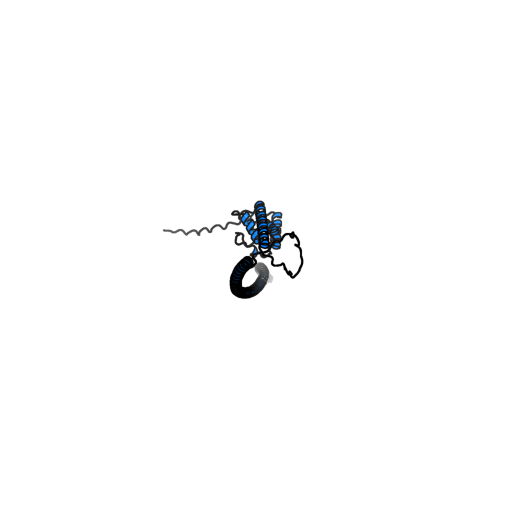.31 93 ALA A N 1
ATOM 701 C CA . ALA A 1 93 ? -15.244 17.643 -16.285 1.00 67.31 93 ALA A CA 1
ATOM 702 C C . ALA A 1 93 ? -16.097 18.407 -15.256 1.00 67.31 93 ALA A C 1
ATOM 704 O O . ALA A 1 93 ? -16.997 19.140 -15.655 1.00 67.31 93 ALA A O 1
ATOM 705 N N . MET A 1 94 ? -15.812 18.259 -13.957 1.00 66.25 94 MET A N 1
ATOM 706 C CA . MET A 1 94 ? -16.489 18.995 -12.880 1.00 66.25 94 MET A CA 1
ATOM 707 C C . MET A 1 94 ? -15.910 20.401 -12.640 1.00 66.25 94 MET A C 1
ATOM 709 O O . MET A 1 94 ? -16.617 21.267 -12.130 1.00 66.25 94 MET A O 1
ATOM 713 N N . GLY A 1 95 ? -14.649 20.664 -12.998 1.00 66.38 95 GLY A N 1
ATOM 714 C CA . GLY A 1 95 ? -14.026 21.984 -12.833 1.00 66.38 95 GLY A CA 1
ATOM 715 C C . GLY A 1 95 ? -14.031 22.486 -11.378 1.00 66.38 95 GLY A C 1
ATOM 716 O O . GLY A 1 95 ? -13.800 21.719 -10.446 1.00 66.38 95 GLY A O 1
ATOM 717 N N . SER A 1 96 ? -14.310 23.779 -11.162 1.00 56.31 96 SER A N 1
ATOM 718 C CA . SER A 1 96 ? -14.433 24.388 -9.820 1.00 56.31 96 SER A CA 1
ATOM 719 C C . SER A 1 96 ? -15.723 24.012 -9.072 1.00 56.31 96 SER A C 1
ATOM 721 O O . SER A 1 96 ? -15.885 24.373 -7.909 1.00 56.31 96 SER A O 1
ATOM 723 N N . LEU A 1 97 ? -16.632 23.268 -9.712 1.00 53.28 97 LEU A N 1
ATOM 724 C CA . LEU A 1 97 ? -17.925 22.833 -9.172 1.00 53.28 97 LEU A CA 1
ATOM 725 C C . LEU A 1 97 ? -17.856 21.463 -8.478 1.00 53.28 97 LEU A C 1
ATOM 727 O O . LEU A 1 97 ? -18.886 20.816 -8.294 1.00 53.28 97 LEU A O 1
ATOM 731 N N . ALA A 1 98 ? -16.667 21.031 -8.044 1.00 53.59 98 ALA A N 1
ATOM 732 C CA . ALA A 1 98 ? -16.429 19.741 -7.383 1.00 53.59 98 ALA A CA 1
ATOM 733 C C . ALA A 1 98 ? -17.274 19.494 -6.109 1.00 53.59 98 ALA A C 1
ATOM 735 O O . ALA A 1 98 ? -17.324 18.368 -5.620 1.00 53.59 98 ALA A O 1
ATOM 736 N N . TYR A 1 99 ? -17.961 20.522 -5.597 1.00 51.06 99 TYR A N 1
ATOM 737 C CA . TYR A 1 99 ? -18.908 20.447 -4.478 1.00 51.06 99 TYR A CA 1
ATOM 738 C C . TYR A 1 99 ? -20.355 20.121 -4.884 1.00 51.06 99 TYR A C 1
ATOM 740 O O . TYR A 1 99 ? -21.201 19.915 -4.017 1.00 51.06 99 TYR A O 1
ATOM 748 N N . THR A 1 100 ? -20.663 20.068 -6.180 1.00 55.25 100 THR A N 1
ATOM 749 C CA . THR A 1 100 ? -21.988 19.688 -6.688 1.00 55.25 100 THR A CA 1
ATOM 750 C C . THR A 1 100 ? -21.924 18.305 -7.323 1.00 55.25 100 THR A C 1
ATOM 752 O O . THR A 1 100 ? -20.973 17.976 -8.032 1.00 55.25 100 THR A O 1
ATOM 755 N N . ALA A 1 101 ? -22.914 17.463 -7.021 1.00 57.22 101 ALA A N 1
ATOM 756 C CA . ALA A 1 101 ? -22.955 16.085 -7.491 1.00 57.22 101 ALA A CA 1
ATOM 757 C C . ALA A 1 101 ? -22.825 16.027 -9.030 1.00 57.22 101 ALA A C 1
ATOM 759 O O . ALA A 1 101 ? -23.511 16.784 -9.722 1.00 57.22 101 ALA A O 1
ATOM 760 N N . PRO A 1 102 ? -21.970 15.152 -9.588 1.00 59.47 102 PRO A N 1
ATOM 761 C CA . PRO A 1 102 ? -21.735 15.117 -11.025 1.00 59.47 102 PRO A CA 1
ATOM 762 C C . PRO A 1 102 ? -23.018 14.796 -11.787 1.00 59.47 102 PRO A C 1
ATOM 764 O O . PRO A 1 102 ? -23.774 13.890 -11.429 1.00 59.47 102 PRO A O 1
ATOM 767 N N . THR A 1 103 ? -23.257 15.561 -12.849 1.00 69.25 103 THR A N 1
ATOM 768 C CA . THR A 1 103 ? -24.376 15.359 -13.763 1.00 69.25 103 THR A CA 1
ATOM 769 C C . THR A 1 103 ? -24.002 14.319 -14.827 1.00 69.25 103 THR A C 1
ATOM 771 O O . THR A 1 103 ? -22.815 14.123 -15.112 1.00 69.25 103 THR A O 1
ATOM 774 N N . PRO A 1 104 ? -24.985 13.664 -15.469 1.00 67.25 104 PRO A N 1
ATOM 775 C CA . PRO A 1 104 ? -24.734 12.736 -16.577 1.00 67.25 104 PRO A CA 1
ATOM 776 C C . PRO A 1 104 ? -23.899 13.349 -17.715 1.00 67.25 104 PRO A C 1
ATOM 778 O O . PRO A 1 104 ? -23.096 12.664 -18.346 1.00 67.25 104 PRO A O 1
ATOM 781 N N . GLU A 1 105 ? -24.014 14.660 -17.938 1.00 67.56 105 GLU A N 1
ATOM 782 C CA . GLU A 1 105 ? -23.207 15.385 -18.922 1.00 67.56 105 GLU A CA 1
ATOM 783 C C . GLU A 1 105 ? -21.718 15.453 -18.560 1.00 67.56 105 GLU A C 1
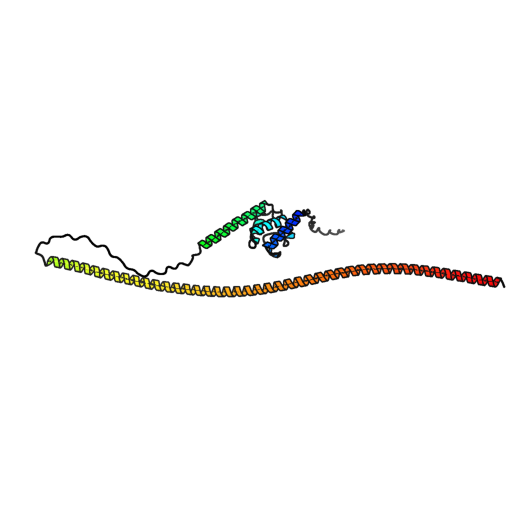ATOM 785 O O . GLU A 1 105 ? -20.869 15.446 -19.454 1.00 67.56 105 GLU A O 1
ATOM 790 N N . HIS A 1 106 ? -21.379 15.508 -17.266 1.00 70.81 106 HIS A N 1
ATOM 791 C CA . HIS A 1 106 ? -19.988 15.442 -16.811 1.00 70.81 106 HIS A CA 1
ATOM 792 C C . HIS A 1 106 ? -19.399 14.053 -17.075 1.00 70.81 106 HIS A C 1
ATOM 794 O O . HIS A 1 106 ? -18.250 13.942 -17.498 1.00 70.81 106 HIS A O 1
ATOM 800 N N . VAL A 1 107 ? -20.203 12.999 -16.907 1.00 69.06 107 VAL A N 1
ATOM 801 C CA . VAL A 1 107 ? -19.803 11.614 -17.206 1.00 69.06 107 VAL A CA 1
ATOM 802 C C . VAL A 1 107 ? -19.568 11.422 -18.700 1.00 69.06 107 VAL A C 1
ATOM 804 O O . VAL A 1 107 ? -18.543 10.864 -19.094 1.00 69.06 107 VAL A O 1
ATOM 807 N N . ALA A 1 108 ? -20.467 11.935 -19.544 1.00 68.69 108 ALA A N 1
ATOM 808 C CA . ALA A 1 108 ? -20.316 11.879 -20.996 1.00 68.69 108 ALA A CA 1
ATOM 809 C C . ALA A 1 108 ? -19.047 12.614 -21.462 1.00 68.69 108 ALA A C 1
ATOM 811 O O . ALA A 1 108 ? -18.246 12.053 -22.210 1.00 68.69 108 ALA A O 1
ATOM 812 N N . ARG A 1 109 ? -18.802 13.828 -20.946 1.00 70.94 109 ARG A N 1
ATOM 813 C CA . ARG A 1 109 ? -17.583 14.600 -21.242 1.00 70.94 109 ARG A CA 1
ATOM 814 C C . ARG A 1 109 ? -16.312 13.895 -20.768 1.00 70.94 109 ARG A C 1
ATOM 816 O O . ARG A 1 109 ? -15.350 13.813 -21.526 1.00 70.94 109 ARG A O 1
ATOM 823 N N . ALA A 1 110 ? -16.307 13.340 -19.557 1.00 70.81 110 ALA A N 1
ATOM 824 C CA . ALA A 1 110 ? -15.170 12.583 -19.033 1.00 70.81 110 ALA A CA 1
ATOM 825 C C . ALA A 1 110 ? -14.886 11.313 -19.857 1.00 70.81 110 ALA A C 1
ATOM 827 O O . ALA A 1 110 ? -13.729 10.984 -20.115 1.00 70.81 110 ALA A O 1
ATOM 828 N N . THR A 1 111 ? -15.934 10.630 -20.321 1.00 73.38 111 THR A N 1
ATOM 829 C CA . THR A 1 111 ? -15.817 9.435 -21.168 1.00 73.38 111 THR A CA 1
ATOM 830 C C . THR A 1 111 ? -15.228 9.777 -22.538 1.00 73.38 111 THR A C 1
ATOM 832 O O . THR A 1 111 ? -14.345 9.070 -23.024 1.00 73.38 111 THR A O 1
ATOM 835 N N . GLU A 1 112 ? -15.662 10.878 -23.153 1.00 74.12 112 GLU A N 1
ATOM 836 C CA . GLU A 1 112 ? -15.095 11.341 -24.424 1.00 74.12 112 GLU A CA 1
ATOM 837 C C . GLU A 1 112 ? -13.628 11.766 -24.277 1.00 74.12 112 GLU A C 1
ATOM 839 O O . GLU A 1 112 ? -12.805 11.378 -25.104 1.00 74.12 112 GLU A O 1
ATOM 844 N N . LEU A 1 113 ? -13.257 12.439 -23.180 1.00 75.69 113 LEU A N 1
ATOM 845 C CA . LEU A 1 113 ? -11.857 12.775 -22.883 1.00 75.69 113 LEU A CA 1
ATOM 846 C C . LEU A 1 113 ? -10.960 11.538 -22.720 1.00 75.69 113 LEU A C 1
ATOM 848 O O . LEU A 1 113 ? -9.792 11.563 -23.107 1.00 75.69 113 LEU A O 1
ATOM 852 N N . LEU A 1 114 ? -11.478 10.442 -22.159 1.00 76.38 114 LEU A N 1
ATOM 853 C CA . LEU A 1 114 ? -10.727 9.187 -22.072 1.00 76.38 114 LEU A CA 1
ATOM 854 C C . LEU A 1 114 ? -10.548 8.534 -23.447 1.00 76.38 114 LEU A C 1
ATOM 856 O O . LEU A 1 114 ? -9.463 8.036 -23.751 1.00 76.38 114 LEU A O 1
ATOM 860 N N . LYS A 1 115 ? -11.580 8.564 -24.296 1.00 78.44 115 LYS A N 1
ATOM 861 C CA . LYS A 1 115 ? -11.526 7.991 -25.649 1.00 78.44 115 LYS A CA 1
ATOM 862 C C . LYS A 1 115 ? -10.592 8.763 -26.578 1.00 78.44 115 LYS A C 1
ATOM 864 O O . LYS A 1 115 ? -9.838 8.135 -27.320 1.00 78.44 115 LYS A O 1
ATOM 869 N N . THR A 1 116 ? -10.623 10.096 -26.559 1.00 76.06 116 THR A N 1
ATOM 870 C CA . THR A 1 116 ? -9.733 10.925 -27.392 1.00 76.06 116 THR A CA 1
ATOM 871 C C . THR A 1 116 ? -8.275 10.692 -27.020 1.00 76.06 116 THR A C 1
ATOM 873 O O . THR A 1 116 ? -7.453 10.408 -27.888 1.00 76.06 116 THR A O 1
ATOM 876 N N . ARG A 1 117 ? -7.972 10.666 -25.722 1.00 72.12 117 ARG A N 1
ATOM 877 C CA . ARG A 1 117 ? -6.614 10.444 -25.221 1.00 72.12 117 ARG A CA 1
ATOM 878 C C . ARG A 1 117 ? -6.106 9.022 -25.467 1.00 72.12 117 ARG A C 1
ATOM 880 O O . ARG A 1 117 ? -4.934 8.839 -25.778 1.00 72.12 117 ARG A O 1
ATOM 887 N N . ALA A 1 118 ? -6.978 8.013 -25.394 1.00 72.94 118 ALA A N 1
ATOM 888 C CA . ALA A 1 118 ? -6.629 6.640 -25.766 1.00 72.94 118 ALA A CA 1
ATOM 889 C C . ALA A 1 118 ? -6.270 6.523 -27.259 1.00 72.94 118 ALA A C 1
ATOM 891 O O . ALA A 1 118 ? -5.313 5.833 -27.609 1.00 72.94 118 ALA A O 1
ATOM 892 N N . ARG A 1 119 ? -6.990 7.240 -28.135 1.00 76.75 119 ARG A N 1
ATOM 893 C CA . ARG A 1 119 ? -6.681 7.309 -29.573 1.00 76.75 119 ARG A CA 1
ATOM 894 C C . ARG A 1 119 ? -5.355 8.024 -29.846 1.00 76.75 119 ARG A C 1
ATOM 896 O O . ARG A 1 119 ? -4.597 7.562 -30.692 1.00 76.75 119 ARG A O 1
ATOM 903 N N . GLU A 1 120 ? -5.048 9.092 -29.112 1.00 76.06 120 GLU A N 1
ATOM 904 C CA . GLU A 1 120 ? -3.760 9.801 -29.193 1.00 76.06 120 GLU A CA 1
ATOM 905 C C . GLU A 1 120 ? -2.579 8.954 -28.689 1.00 76.06 120 GLU A C 1
ATOM 907 O O . GLU A 1 120 ? -1.519 8.926 -29.310 1.00 76.06 120 GLU A O 1
ATOM 912 N N . GLU A 1 121 ? -2.742 8.212 -27.589 1.00 74.00 121 GLU A N 1
ATOM 913 C CA . GLU A 1 121 ? -1.705 7.290 -27.103 1.00 74.00 121 GLU A CA 1
ATOM 914 C C . GLU A 1 121 ? -1.467 6.138 -28.095 1.00 74.00 121 GLU A C 1
ATOM 916 O O . GLU A 1 121 ? -0.329 5.698 -28.284 1.00 74.00 121 GLU A O 1
ATOM 921 N N . GLN A 1 122 ? -2.525 5.651 -28.749 1.00 73.38 122 GLN A N 1
ATOM 922 C CA . GLN A 1 122 ? -2.432 4.595 -29.753 1.00 73.38 122 GLN A CA 1
ATOM 923 C C . GLN A 1 122 ? -1.758 5.093 -31.038 1.00 73.38 122 GLN A C 1
ATOM 925 O O . GLN A 1 122 ? -0.848 4.424 -31.530 1.00 73.38 122 GLN A O 1
ATOM 930 N N . SER A 1 123 ? -2.110 6.289 -31.521 1.00 76.06 123 SER A N 1
ATOM 931 C CA . SER A 1 123 ? -1.442 6.903 -32.673 1.00 76.06 123 SER A CA 1
ATOM 932 C C . SER A 1 123 ? 0.025 7.224 -32.371 1.00 76.06 123 SER A C 1
ATOM 934 O O . SER A 1 123 ? 0.889 6.921 -33.188 1.00 76.06 123 SER A O 1
ATOM 936 N N . ALA A 1 124 ? 0.351 7.703 -31.165 1.00 70.75 124 ALA A N 1
ATOM 937 C CA . ALA A 1 124 ? 1.732 7.936 -30.740 1.00 70.75 124 ALA A CA 1
ATOM 938 C C . ALA A 1 124 ? 2.556 6.638 -30.643 1.00 70.75 124 ALA A C 1
ATOM 940 O O . ALA A 1 124 ? 3.740 6.621 -30.993 1.00 70.75 124 ALA A O 1
ATOM 941 N N . ARG A 1 125 ? 1.952 5.530 -30.192 1.00 71.25 125 ARG A N 1
ATOM 942 C CA . ARG A 1 125 ? 2.594 4.201 -30.193 1.00 71.25 125 ARG A CA 1
ATOM 943 C C . ARG A 1 125 ? 2.829 3.683 -31.610 1.00 71.25 125 ARG A C 1
ATOM 945 O O . ARG A 1 125 ? 3.873 3.092 -31.872 1.00 71.25 125 ARG A O 1
ATOM 952 N N . GLU A 1 126 ? 1.895 3.924 -32.519 1.00 72.62 126 GLU A N 1
ATOM 953 C CA . GLU A 1 126 ? 2.011 3.527 -33.921 1.00 72.62 126 GLU A CA 1
ATOM 954 C C . GLU A 1 126 ? 3.047 4.374 -34.678 1.00 72.62 126 GLU A C 1
ATOM 956 O O . GLU A 1 126 ? 3.856 3.832 -35.433 1.00 72.62 126 GLU A O 1
ATOM 961 N N . SER A 1 127 ? 3.134 5.676 -34.387 1.00 68.31 127 SER A N 1
ATOM 962 C CA . SER A 1 127 ? 4.214 6.541 -34.872 1.00 68.31 127 SER A CA 1
ATOM 963 C C . SER A 1 127 ? 5.585 6.087 -34.367 1.00 68.31 127 SER A C 1
ATOM 965 O O . SER A 1 127 ? 6.529 6.063 -35.150 1.00 68.31 127 SER A O 1
ATOM 967 N N . ARG A 1 128 ? 5.698 5.648 -33.103 1.00 66.00 128 ARG A N 1
ATOM 968 C CA . ARG A 1 128 ? 6.954 5.097 -32.557 1.00 66.00 128 ARG A CA 1
ATOM 969 C C . ARG A 1 128 ? 7.358 3.777 -33.212 1.00 66.00 128 ARG A C 1
ATOM 971 O O . ARG A 1 128 ? 8.538 3.590 -33.487 1.00 66.00 128 ARG A O 1
ATOM 978 N N . ARG A 1 129 ? 6.395 2.904 -33.532 1.00 62.97 129 ARG A N 1
ATOM 979 C CA . ARG A 1 129 ? 6.651 1.671 -34.300 1.00 62.97 129 ARG A CA 1
ATOM 980 C C . ARG A 1 129 ? 7.123 1.942 -35.730 1.00 62.97 129 ARG A C 1
ATOM 982 O O . ARG A 1 129 ? 7.870 1.138 -36.268 1.00 62.97 129 ARG A O 1
ATOM 989 N N . ARG A 1 130 ? 6.727 3.062 -36.345 1.00 57.59 130 ARG A N 1
ATOM 990 C CA . ARG A 1 130 ? 7.226 3.466 -37.674 1.00 57.59 130 ARG A CA 1
ATOM 991 C C . ARG A 1 130 ? 8.635 4.068 -37.656 1.00 57.59 130 ARG A C 1
ATOM 993 O O . ARG A 1 130 ? 9.266 4.112 -38.705 1.00 57.59 130 ARG A O 1
ATOM 1000 N N . THR A 1 131 ? 9.123 4.537 -36.507 1.00 54.03 131 THR A N 1
ATOM 1001 C CA . THR A 1 131 ? 10.446 5.175 -36.370 1.00 54.03 131 THR A CA 1
ATOM 1002 C C . THR A 1 131 ? 11.527 4.269 -35.773 1.00 54.03 131 THR A C 1
ATOM 1004 O O . THR A 1 131 ? 12.659 4.716 -35.612 1.00 54.03 131 THR A O 1
ATOM 1007 N N . GLU A 1 132 ? 11.224 3.005 -35.465 1.00 45.16 132 GLU A N 1
ATOM 1008 C CA . GLU A 1 132 ? 12.252 2.003 -35.165 1.00 45.16 132 GLU A CA 1
ATOM 1009 C C . GLU A 1 132 ? 12.740 1.353 -36.472 1.00 45.16 132 GLU A C 1
ATOM 1011 O O . GLU A 1 132 ? 11.927 0.810 -37.226 1.00 45.16 132 GLU A O 1
ATOM 1016 N N . PRO A 1 133 ? 14.051 1.383 -36.780 1.00 46.94 133 PRO A N 1
ATOM 1017 C CA . PRO A 1 133 ? 14.577 0.698 -37.946 1.00 46.94 133 PRO A CA 1
ATOM 1018 C C . PRO A 1 133 ? 14.578 -0.802 -37.652 1.00 46.94 133 PRO A C 1
ATOM 1020 O O . PRO A 1 133 ? 15.367 -1.300 -36.847 1.00 46.94 133 PRO A O 1
ATOM 1023 N N . HIS A 1 134 ? 13.687 -1.539 -38.311 1.00 43.41 134 HIS A N 1
ATOM 1024 C CA . HIS A 1 134 ? 13.758 -2.991 -38.357 1.00 43.41 134 HIS A CA 1
ATOM 1025 C C . HIS A 1 134 ? 15.088 -3.427 -38.980 1.00 43.41 134 HIS A C 1
ATOM 1027 O O . HIS A 1 134 ? 15.261 -3.452 -40.196 1.00 43.41 134 HIS A O 1
ATOM 1033 N N . GLY A 1 135 ? 16.025 -3.828 -38.127 1.00 47.84 135 GLY A N 1
ATOM 1034 C CA . GLY A 1 135 ? 17.103 -4.717 -38.515 1.00 47.84 135 GLY A CA 1
ATOM 1035 C C . GLY A 1 135 ? 16.556 -6.128 -38.715 1.00 47.84 135 GLY A C 1
ATOM 1036 O O . GLY A 1 135 ? 16.366 -6.848 -37.738 1.00 47.84 135 GLY A O 1
ATOM 1037 N N . ARG A 1 136 ? 16.319 -6.525 -39.973 1.00 39.94 136 ARG A N 1
ATOM 1038 C CA . ARG A 1 136 ? 16.606 -7.872 -40.510 1.00 39.94 136 ARG A CA 1
ATOM 1039 C C . ARG A 1 136 ? 16.237 -7.986 -41.991 1.00 39.94 136 ARG A C 1
ATOM 1041 O O . ARG A 1 136 ? 15.115 -7.705 -42.386 1.00 39.94 136 ARG A O 1
ATOM 1048 N N . GLY A 1 137 ? 17.202 -8.488 -42.755 1.00 37.72 137 GLY A N 1
ATOM 1049 C CA . GLY A 1 137 ? 17.143 -8.808 -44.181 1.00 37.72 137 GLY A CA 1
ATOM 1050 C C . GLY A 1 137 ? 18.554 -8.676 -44.756 1.00 37.72 137 GLY A C 1
ATOM 1051 O O . GLY A 1 137 ? 18.882 -7.671 -45.363 1.00 37.72 137 GLY A O 1
ATOM 1052 N N . GLN A 1 138 ? 19.518 -9.500 -44.329 1.00 41.75 138 GLN A N 1
ATOM 1053 C CA . GLN A 1 138 ? 19.922 -10.678 -45.113 1.00 41.75 138 GLN A CA 1
ATOM 1054 C C . GLN A 1 138 ? 19.827 -10.436 -46.631 1.00 41.75 138 GLN A C 1
ATOM 1056 O O . GLN A 1 138 ? 18.865 -10.838 -47.269 1.00 41.75 138 GLN A O 1
ATOM 1061 N N . HIS A 1 139 ? 20.866 -9.829 -47.202 1.00 35.25 139 HIS A N 1
ATOM 1062 C CA . HIS A 1 139 ? 21.256 -10.086 -48.584 1.00 35.25 139 HIS A CA 1
ATOM 1063 C C . HIS A 1 139 ? 22.611 -10.784 -48.548 1.00 35.25 139 HIS A C 1
ATOM 1065 O O . HIS A 1 139 ? 23.664 -10.159 -48.465 1.00 35.25 139 HIS A O 1
ATOM 1071 N N . GLY A 1 140 ? 22.546 -12.113 -48.507 1.00 36.56 140 GLY A N 1
ATOM 1072 C CA . GLY A 1 140 ? 23.651 -12.963 -48.910 1.00 36.56 140 GLY A CA 1
ATOM 1073 C C . GLY A 1 140 ? 23.635 -13.152 -50.426 1.00 36.56 140 GLY A C 1
ATOM 1074 O O . GLY A 1 140 ? 22.574 -13.112 -51.043 1.00 36.56 140 GLY A O 1
ATOM 1075 N N . GLY A 1 141 ? 24.817 -13.418 -50.977 1.00 39.19 141 GLY A N 1
ATOM 1076 C CA . GLY A 1 141 ? 24.987 -14.134 -52.239 1.00 39.19 141 GLY A CA 1
ATOM 1077 C C . GLY A 1 141 ? 24.919 -13.273 -53.496 1.00 39.19 141 GLY A C 1
ATOM 1078 O O . GLY A 1 141 ? 23.845 -12.973 -54.002 1.00 39.19 141 GLY A O 1
ATOM 1079 N N . GLY A 1 142 ? 26.088 -12.963 -54.048 1.00 32.25 142 GLY A N 1
ATOM 1080 C CA . GLY A 1 142 ? 26.233 -12.395 -55.384 1.00 32.25 142 GLY A CA 1
ATOM 1081 C C . GLY A 1 142 ? 27.593 -12.744 -55.973 1.00 32.25 142 GLY A C 1
ATOM 1082 O O . GLY A 1 142 ? 28.333 -11.847 -56.356 1.00 32.25 142 GLY A O 1
ATOM 1083 N N . ASP A 1 143 ? 27.934 -14.034 -55.981 1.00 37.50 143 ASP A N 1
ATOM 1084 C CA . ASP A 1 143 ? 29.062 -14.572 -56.742 1.00 37.50 143 ASP A CA 1
ATOM 1085 C C . ASP A 1 143 ? 28.572 -15.070 -58.113 1.00 37.50 143 ASP A C 1
ATOM 1087 O O . ASP A 1 143 ? 27.589 -15.802 -58.200 1.00 37.50 143 ASP A O 1
ATOM 1091 N N . HIS A 1 144 ? 29.324 -14.686 -59.147 1.00 36.41 144 HIS A N 1
ATOM 1092 C CA . HIS A 1 144 ? 29.483 -15.313 -60.470 1.00 36.41 144 HIS A CA 1
ATOM 1093 C C . HIS A 1 144 ? 28.279 -15.536 -61.411 1.00 36.41 144 HIS A C 1
ATOM 1095 O O . HIS A 1 144 ? 27.440 -16.403 -61.186 1.00 36.41 144 HIS A O 1
ATOM 1101 N N . ARG A 1 145 ? 28.356 -14.914 -62.605 1.00 35.12 145 ARG A N 1
ATOM 1102 C CA . ARG A 1 145 ? 28.510 -15.548 -63.950 1.00 35.12 145 ARG A CA 1
ATOM 1103 C C . ARG A 1 145 ? 28.381 -14.473 -65.050 1.00 35.12 145 ARG A C 1
ATOM 1105 O O . ARG A 1 145 ? 27.564 -13.577 -64.916 1.00 35.12 145 ARG A O 1
ATOM 1112 N N . GLN A 1 146 ? 29.342 -14.350 -65.975 1.00 32.12 146 GLN A N 1
ATOM 1113 C CA . GLN A 1 146 ? 29.478 -15.073 -67.262 1.00 32.12 146 GLN A CA 1
ATOM 1114 C C . GLN A 1 146 ? 28.379 -14.769 -68.297 1.00 32.12 146 GLN A C 1
ATOM 1116 O O . GLN A 1 146 ? 27.202 -14.914 -67.992 1.00 32.12 146 GLN A O 1
ATOM 1121 N N . GLY A 1 147 ? 28.832 -14.486 -69.529 1.00 29.22 147 GLY A N 1
ATOM 1122 C CA . GLY A 1 147 ? 28.052 -14.403 -70.778 1.00 29.22 147 GLY A CA 1
ATOM 1123 C C . GLY A 1 147 ? 27.509 -12.997 -71.043 1.00 29.22 147 GLY A C 1
ATOM 1124 O O . GLY A 1 147 ? 27.059 -12.338 -70.119 1.00 29.22 147 GLY A O 1
ATOM 1125 N N . ASP A 1 148 ? 27.530 -12.406 -72.232 1.00 31.86 148 ASP A N 1
ATOM 1126 C CA . ASP A 1 148 ? 27.789 -12.875 -73.594 1.00 31.86 148 ASP A CA 1
ATOM 1127 C C . ASP A 1 148 ? 28.090 -11.614 -74.436 1.00 31.86 148 ASP A C 1
ATOM 1129 O O . ASP A 1 148 ? 27.569 -10.532 -74.172 1.00 31.86 148 ASP A O 1
ATOM 1133 N N . ALA A 1 149 ? 29.114 -11.622 -75.289 1.00 32.84 149 ALA A N 1
ATOM 1134 C CA . ALA A 1 149 ? 28.979 -11.886 -76.723 1.00 32.84 149 ALA A CA 1
ATOM 1135 C C . ALA A 1 149 ? 27.842 -11.093 -77.402 1.00 32.84 149 ALA A C 1
ATOM 1137 O O . ALA A 1 149 ? 26.671 -11.404 -77.228 1.00 32.84 149 ALA A O 1
ATOM 1138 N N . ALA A 1 150 ? 28.236 -10.101 -78.212 1.00 34.75 150 ALA A N 1
ATOM 1139 C CA . ALA A 1 150 ? 27.680 -9.748 -79.529 1.00 34.75 150 ALA A CA 1
ATOM 1140 C C . ALA A 1 150 ? 27.695 -8.229 -79.768 1.00 34.75 150 ALA A C 1
ATOM 1142 O O . ALA A 1 150 ? 26.751 -7.509 -79.449 1.00 34.75 150 ALA A O 1
ATOM 1143 N N . ARG A 1 151 ? 28.736 -7.751 -80.456 1.00 33.22 151 ARG A N 1
ATOM 1144 C CA . ARG A 1 151 ? 28.521 -6.790 -81.543 1.00 33.22 151 ARG A CA 1
ATOM 1145 C C . ARG A 1 151 ? 29.626 -6.931 -82.579 1.00 33.22 151 ARG A C 1
ATOM 1147 O O . ARG A 1 151 ? 30.663 -6.281 -82.527 1.00 33.22 151 ARG A O 1
ATOM 1154 N N . GLU A 1 152 ? 29.375 -7.872 -83.476 1.00 30.30 152 GLU A N 1
ATOM 1155 C CA . GLU A 1 152 ? 30.032 -8.002 -84.766 1.00 30.30 152 GLU A CA 1
ATOM 1156 C C . GLU A 1 152 ? 29.403 -7.037 -85.786 1.00 30.30 152 GLU A C 1
ATOM 1158 O O . GLU A 1 152 ? 28.234 -6.668 -85.668 1.00 30.30 152 GLU A O 1
ATOM 1163 N N . ALA A 1 153 ? 30.206 -6.731 -86.807 1.00 31.36 153 ALA A N 1
ATOM 1164 C CA . ALA A 1 153 ? 29.850 -6.286 -88.154 1.00 31.36 153 ALA A CA 1
ATOM 1165 C C . ALA A 1 153 ? 29.181 -4.908 -88.333 1.00 31.36 153 ALA A C 1
ATOM 1167 O O . ALA A 1 153 ? 27.975 -4.735 -88.191 1.00 31.36 153 ALA A O 1
ATOM 1168 N N . ALA A 1 154 ? 29.964 -3.946 -88.823 1.00 31.22 154 ALA A N 1
ATOM 1169 C CA . ALA A 1 154 ? 29.974 -3.606 -90.252 1.00 31.22 154 ALA A CA 1
ATOM 1170 C C . ALA A 1 154 ? 30.905 -2.407 -90.478 1.00 31.22 154 ALA A C 1
ATOM 1172 O O . ALA A 1 154 ? 30.685 -1.356 -89.892 1.00 31.22 154 ALA A O 1
ATOM 1173 N N . PHE A 1 155 ? 31.954 -2.581 -91.284 1.00 33.53 155 PHE A N 1
ATOM 1174 C CA . PHE A 1 155 ? 32.308 -1.718 -92.421 1.00 33.53 155 PHE A CA 1
ATOM 1175 C C . PHE A 1 155 ? 33.668 -2.172 -92.969 1.00 33.53 155 PHE A C 1
ATOM 1177 O O . PHE A 1 155 ? 34.729 -1.761 -92.511 1.00 33.53 155 PHE A O 1
ATOM 1184 N N . ALA A 1 156 ? 33.596 -3.058 -93.958 1.00 34.91 156 ALA A N 1
ATOM 1185 C CA . ALA A 1 156 ? 34.645 -3.308 -94.931 1.00 34.91 156 ALA A CA 1
ATOM 1186 C C . ALA A 1 156 ? 34.013 -3.121 -96.316 1.00 34.91 156 ALA A C 1
ATOM 1188 O O . ALA A 1 156 ? 33.118 -3.882 -96.672 1.00 34.91 156 ALA A O 1
ATOM 1189 N N . GLN A 1 157 ? 34.451 -2.090 -97.036 1.00 35.72 157 GLN A N 1
ATOM 1190 C CA . GLN A 1 157 ? 34.546 -1.994 -98.500 1.00 35.72 157 GLN A CA 1
ATOM 1191 C C . GLN A 1 157 ? 35.767 -1.081 -98.734 1.00 35.72 157 GLN A C 1
ATOM 1193 O O . GLN A 1 157 ? 35.847 -0.024 -98.111 1.00 35.72 157 GLN A O 1
ATOM 1198 N N . ASP A 1 158 ? 36.878 -1.612 -99.256 1.00 32.12 158 ASP A N 1
ATOM 1199 C CA . ASP A 1 158 ? 37.266 -1.597 -100.687 1.00 32.12 158 ASP A CA 1
ATOM 1200 C C . ASP A 1 158 ? 37.242 -0.173 -101.280 1.00 32.12 158 ASP A C 1
ATOM 1202 O O . ASP A 1 158 ? 36.264 0.544 -101.127 1.00 32.12 158 ASP A O 1
ATOM 1206 N N . GLU A 1 159 ? 38.260 0.352 -101.961 1.00 34.41 159 GLU A N 1
ATOM 1207 C CA . GLU A 1 159 ? 39.317 -0.269 -102.761 1.00 34.41 159 GLU A CA 1
ATOM 1208 C C . GLU A 1 159 ? 40.372 0.816 -103.129 1.00 34.41 159 GLU A C 1
ATOM 1210 O O . GLU A 1 159 ? 40.174 2.003 -102.865 1.00 34.41 159 GLU A O 1
ATOM 1215 N N . ALA A 1 160 ? 41.429 0.400 -103.841 1.00 33.59 160 ALA A N 1
ATOM 1216 C CA . ALA A 1 160 ? 42.338 1.187 -104.696 1.00 33.59 160 ALA A CA 1
ATOM 1217 C C . ALA A 1 160 ? 43.634 1.787 -104.092 1.00 33.59 160 ALA A C 1
ATOM 1219 O O . ALA A 1 160 ? 43.721 2.937 -103.667 1.00 33.59 160 ALA A O 1
ATOM 1220 N N . VAL A 1 161 ? 44.715 1.009 -104.238 1.00 41.81 161 VAL A N 1
ATOM 1221 C CA . VAL A 1 161 ? 46.087 1.496 -104.495 1.00 41.81 161 VAL A CA 1
ATOM 1222 C C . VAL A 1 161 ? 46.167 1.923 -105.971 1.00 41.81 161 VAL A C 1
ATOM 1224 O O . VAL A 1 161 ? 45.692 1.179 -106.829 1.00 41.81 161 VAL A O 1
ATOM 1227 N N . PRO A 1 162 ? 46.723 3.101 -106.306 1.00 46.75 162 PRO A N 1
ATOM 1228 C CA . PRO A 1 162 ? 48.084 3.181 -106.873 1.00 46.75 162 PRO A CA 1
ATOM 1229 C C . PRO A 1 162 ? 48.814 4.438 -106.334 1.00 46.75 162 PRO A C 1
ATOM 1231 O O . PRO A 1 162 ? 48.195 5.383 -105.877 1.00 46.75 162 PRO A O 1
ATOM 1234 N N . THR A 1 163 ? 50.132 4.606 -106.271 1.00 36.62 163 THR A N 1
ATOM 1235 C CA . THR A 1 163 ? 51.224 4.216 -107.160 1.00 36.62 163 THR A CA 1
ATOM 1236 C C . THR A 1 163 ? 52.539 4.626 -106.475 1.00 36.62 163 THR A C 1
ATOM 1238 O O . THR A 1 163 ? 52.572 5.508 -105.621 1.00 36.62 163 THR A O 1
ATOM 1241 N N . ARG A 1 164 ? 53.637 3.992 -106.888 1.00 42.47 164 ARG A N 1
ATOM 1242 C CA . ARG A 1 164 ? 55.035 4.293 -106.541 1.00 42.47 164 ARG A CA 1
ATOM 1243 C C . ARG A 1 164 ? 55.388 5.794 -106.553 1.00 42.47 164 ARG A C 1
ATOM 1245 O O . ARG A 1 164 ? 55.225 6.427 -107.584 1.00 42.47 164 ARG A O 1
ATOM 1252 N N . SER A 1 165 ? 56.020 6.264 -105.469 1.00 44.16 165 SER A N 1
ATOM 1253 C CA . SER A 1 165 ? 57.332 6.959 -105.417 1.00 44.16 165 SER A CA 1
ATOM 1254 C C . SER A 1 165 ? 57.378 8.074 -104.353 1.00 44.16 165 SER A C 1
ATOM 1256 O O . SER A 1 165 ? 57.081 9.220 -104.661 1.00 44.16 165 SER A O 1
ATOM 1258 N N . ALA A 1 166 ? 57.761 7.745 -103.110 1.00 45.94 166 ALA A N 1
ATOM 1259 C CA . ALA A 1 166 ? 58.340 8.664 -102.101 1.00 45.94 166 ALA A CA 1
ATOM 1260 C C . ALA A 1 166 ? 58.592 7.923 -100.762 1.00 45.94 166 ALA A C 1
ATOM 1262 O O . ALA A 1 166 ? 58.160 8.349 -99.695 1.00 45.94 166 ALA A O 1
ATOM 1263 N N . GLY A 1 167 ? 59.254 6.760 -100.797 1.00 43.56 167 GLY A N 1
ATOM 1264 C CA . GLY A 1 167 ? 59.337 5.839 -99.647 1.00 43.56 167 GLY A CA 1
ATOM 1265 C C . GLY A 1 167 ? 60.197 6.287 -98.453 1.00 43.56 167 GLY A C 1
ATOM 1266 O O . GLY A 1 167 ? 60.205 5.598 -97.441 1.00 43.56 167 GLY A O 1
ATOM 1267 N N . GLY A 1 168 ? 60.917 7.412 -98.539 1.00 52.69 168 GLY A N 1
ATOM 1268 C CA . GLY A 1 168 ? 61.785 7.899 -97.453 1.00 52.69 168 GLY A CA 1
ATOM 1269 C C . GLY A 1 168 ? 61.150 8.964 -96.552 1.00 52.69 168 GLY A C 1
ATOM 1270 O O . GLY A 1 168 ? 61.325 8.927 -95.339 1.00 52.69 168 GLY A O 1
ATOM 1271 N N . ALA A 1 169 ? 60.382 9.899 -97.124 1.00 56.12 169 ALA A N 1
ATOM 1272 C CA . ALA A 1 169 ? 59.838 11.045 -96.387 1.00 56.12 169 ALA A CA 1
ATOM 1273 C C . ALA A 1 169 ? 58.517 10.722 -95.663 1.00 56.12 169 ALA A C 1
ATOM 1275 O O . ALA A 1 169 ? 58.334 11.115 -94.515 1.00 56.12 169 ALA A O 1
ATOM 1276 N N . ALA A 1 170 ? 57.631 9.941 -96.292 1.00 57.84 170 ALA A N 1
ATOM 1277 C CA . ALA A 1 170 ? 56.354 9.540 -95.695 1.00 57.84 170 ALA A CA 1
ATOM 1278 C C . ALA A 1 170 ? 56.533 8.556 -94.522 1.00 57.84 170 ALA A C 1
ATOM 1280 O O . ALA A 1 170 ? 55.821 8.639 -93.523 1.00 57.84 170 ALA A O 1
ATOM 1281 N N . LEU A 1 171 ? 57.530 7.665 -94.607 1.00 59.44 171 LEU A N 1
ATOM 1282 C CA . LEU A 1 171 ? 57.879 6.754 -93.514 1.00 59.44 171 LEU A CA 1
ATOM 1283 C C . LEU A 1 171 ? 58.471 7.526 -92.323 1.00 59.44 171 LEU A C 1
ATOM 1285 O O . LEU A 1 171 ? 58.120 7.254 -91.180 1.00 59.44 171 LEU A O 1
ATOM 1289 N N . ALA A 1 172 ? 59.314 8.531 -92.585 1.00 64.44 172 ALA A N 1
ATOM 1290 C CA . ALA A 1 172 ? 59.871 9.399 -91.547 1.00 64.44 172 ALA A CA 1
ATOM 1291 C C . ALA A 1 172 ? 58.787 10.231 -90.837 1.00 64.44 172 ALA A C 1
ATOM 1293 O O . ALA A 1 172 ? 58.823 10.375 -89.616 1.00 64.44 172 ALA A O 1
ATOM 1294 N N . GLU A 1 173 ? 57.786 10.723 -91.570 1.00 67.25 173 GLU A N 1
ATOM 1295 C CA . GLU A 1 173 ? 56.648 11.438 -90.986 1.00 67.25 173 GLU A CA 1
ATOM 1296 C C . GLU A 1 173 ? 55.760 10.515 -90.135 1.00 67.25 173 GLU A C 1
ATOM 1298 O O . GLU A 1 173 ? 55.330 10.888 -89.042 1.00 67.25 173 GLU A O 1
ATOM 1303 N N . GLN A 1 174 ? 55.525 9.282 -90.590 1.00 72.44 174 GLN A N 1
ATOM 1304 C CA . GLN A 1 174 ? 54.771 8.292 -89.825 1.00 72.44 174 GLN A CA 1
ATOM 1305 C C . GLN A 1 174 ? 55.515 7.881 -88.544 1.00 72.44 174 GLN A C 1
ATOM 1307 O O . GLN A 1 174 ? 54.905 7.816 -87.478 1.00 72.44 174 GLN A O 1
ATOM 1312 N N . VAL A 1 175 ? 56.837 7.695 -88.616 1.00 75.19 175 VAL A N 1
ATOM 1313 C CA . VAL A 1 175 ? 57.697 7.423 -87.451 1.00 75.19 175 VAL A CA 1
ATOM 1314 C C . VAL A 1 175 ? 57.691 8.599 -86.467 1.00 75.19 175 VAL A C 1
ATOM 1316 O O . VAL A 1 175 ? 57.582 8.382 -85.262 1.00 75.19 175 VAL A O 1
ATOM 1319 N N . ALA A 1 176 ? 57.717 9.844 -86.950 1.00 74.12 176 ALA A N 1
ATOM 1320 C CA . ALA A 1 176 ? 57.617 11.027 -86.094 1.00 74.12 176 ALA A CA 1
ATOM 1321 C C . ALA A 1 176 ? 56.252 11.126 -85.385 1.00 74.12 176 ALA A C 1
ATOM 1323 O O . ALA A 1 176 ? 56.191 11.435 -84.194 1.00 74.12 176 ALA A O 1
ATOM 1324 N N . ARG A 1 177 ? 55.150 10.809 -86.078 1.00 77.56 177 ARG A N 1
ATOM 1325 C CA . ARG A 1 177 ? 53.805 10.759 -85.476 1.00 77.56 177 ARG A CA 1
ATOM 1326 C C . ARG A 1 177 ? 53.692 9.658 -84.418 1.00 77.56 177 ARG A C 1
ATOM 1328 O O . ARG A 1 177 ? 53.117 9.908 -83.360 1.00 77.56 177 ARG A O 1
ATOM 1335 N N . VAL A 1 178 ? 54.273 8.481 -84.663 1.00 77.81 178 VAL A N 1
ATOM 1336 C CA . VAL A 1 178 ? 54.331 7.384 -83.680 1.00 77.81 178 VAL A CA 1
ATOM 1337 C C . VAL A 1 178 ? 55.139 7.798 -82.449 1.00 77.81 178 VAL A C 1
ATOM 1339 O O . VAL A 1 178 ? 54.650 7.629 -81.338 1.00 77.81 178 VAL A O 1
ATOM 1342 N N . ALA A 1 179 ? 56.298 8.440 -82.616 1.00 79.00 179 ALA A N 1
ATOM 1343 C CA . ALA A 1 179 ? 57.111 8.916 -81.494 1.00 79.00 179 ALA A CA 1
ATOM 1344 C C . ALA A 1 179 ? 56.378 9.951 -80.613 1.00 79.00 179 ALA A C 1
ATOM 1346 O O . ALA A 1 179 ? 56.482 9.915 -79.386 1.00 79.00 179 ALA A O 1
ATOM 1347 N N . VAL A 1 180 ? 55.590 10.849 -81.218 1.00 82.44 180 VAL A N 1
ATOM 1348 C CA . VAL A 1 180 ? 54.747 11.807 -80.479 1.00 82.44 180 VAL A CA 1
ATOM 1349 C C . VAL A 1 180 ? 53.634 11.095 -79.707 1.00 82.44 180 VAL A C 1
ATOM 1351 O O . VAL A 1 180 ? 53.379 11.435 -78.552 1.00 82.44 180 VAL A O 1
ATOM 1354 N N . VAL A 1 181 ? 52.974 10.108 -80.317 1.00 81.62 181 VAL A N 1
ATOM 1355 C CA . VAL A 1 181 ? 51.926 9.319 -79.650 1.00 81.62 181 VAL A CA 1
ATOM 1356 C C . VAL A 1 181 ? 52.511 8.493 -78.509 1.00 81.62 181 VAL A C 1
ATOM 1358 O O . VAL A 1 181 ? 51.951 8.504 -77.421 1.00 81.62 181 VAL A O 1
ATOM 1361 N N . GLU A 1 182 ? 53.660 7.848 -78.701 1.00 82.50 182 GLU A N 1
ATOM 1362 C CA . GLU A 1 182 ? 54.360 7.116 -77.643 1.00 82.50 182 GLU A CA 1
ATOM 1363 C C . GLU A 1 182 ? 54.793 8.031 -76.493 1.00 82.50 182 GLU A C 1
ATOM 1365 O O . GLU A 1 182 ? 54.701 7.633 -75.333 1.00 82.50 182 GLU A O 1
ATOM 1370 N N . GLY A 1 183 ? 55.220 9.262 -76.792 1.00 84.81 183 GLY A N 1
ATOM 1371 C CA . GLY A 1 183 ? 55.497 10.288 -75.786 1.00 84.81 183 GLY A CA 1
ATOM 1372 C C . GLY A 1 183 ? 54.256 10.661 -74.971 1.00 84.81 183 GLY A C 1
ATOM 1373 O O . GLY A 1 183 ? 54.312 10.663 -73.744 1.00 84.81 183 GLY A O 1
ATOM 1374 N N . LYS A 1 184 ? 53.113 10.890 -75.634 1.00 86.50 184 LYS A N 1
ATOM 1375 C CA . LYS A 1 184 ? 51.828 11.160 -74.963 1.00 86.50 184 LYS A CA 1
ATOM 1376 C C . LYS A 1 184 ? 51.342 9.973 -74.132 1.00 86.50 184 LYS A C 1
ATOM 1378 O O . LYS A 1 184 ? 50.939 10.168 -72.997 1.00 86.50 184 LYS A O 1
ATOM 1383 N N . LEU A 1 185 ? 51.460 8.747 -74.643 1.00 86.50 185 LEU A N 1
ATOM 1384 C CA . LEU A 1 185 ? 51.088 7.521 -73.925 1.00 86.50 185 LEU A CA 1
ATOM 1385 C C . LEU A 1 185 ? 51.989 7.254 -72.712 1.00 86.50 185 LEU A C 1
ATOM 1387 O O . LEU A 1 185 ? 51.559 6.627 -71.747 1.00 86.50 185 LEU A O 1
ATOM 1391 N N . LYS A 1 186 ? 53.258 7.674 -72.762 1.00 86.62 186 LYS A N 1
ATOM 1392 C CA . LYS A 1 186 ? 54.162 7.631 -71.603 1.00 86.62 186 LYS A CA 1
ATOM 1393 C C . LYS A 1 186 ? 53.764 8.667 -70.556 1.00 86.62 186 LYS A C 1
ATOM 1395 O O . LYS A 1 186 ? 53.742 8.334 -69.377 1.00 86.62 186 LYS A O 1
ATOM 1400 N N . GLU A 1 187 ? 53.409 9.872 -70.983 1.00 85.19 187 GLU A N 1
ATOM 1401 C CA . GLU A 1 187 ? 52.964 10.935 -70.081 1.00 85.19 187 GLU A CA 1
ATOM 1402 C C . GLU A 1 187 ? 51.603 10.624 -69.440 1.00 85.19 187 GLU A C 1
ATOM 1404 O O . GLU A 1 187 ? 51.451 10.764 -68.232 1.00 85.19 187 GLU A O 1
ATOM 1409 N N . GLU A 1 188 ? 50.643 10.094 -70.201 1.00 88.25 188 GLU A N 1
ATOM 1410 C CA . GLU A 1 188 ? 49.362 9.609 -69.668 1.00 88.25 188 GLU A CA 1
ATOM 1411 C C . GLU A 1 188 ? 49.563 8.455 -68.682 1.00 88.25 188 GLU A C 1
ATOM 1413 O O . GLU A 1 188 ? 48.918 8.421 -67.637 1.00 88.25 188 GLU A O 1
ATOM 1418 N N . ARG A 1 189 ? 50.490 7.527 -68.959 1.00 90.19 189 ARG A N 1
ATOM 1419 C CA . ARG A 1 189 ? 50.842 6.467 -68.001 1.00 90.19 189 ARG A CA 1
ATOM 1420 C C . ARG A 1 189 ? 51.445 7.025 -66.716 1.00 90.19 189 ARG A C 1
ATOM 1422 O O . ARG A 1 189 ? 51.049 6.582 -65.644 1.00 90.19 189 ARG A O 1
ATOM 1429 N N . ARG A 1 190 ? 52.343 8.009 -66.815 1.00 89.06 190 ARG A N 1
ATOM 1430 C CA . ARG A 1 190 ? 52.925 8.699 -65.654 1.00 89.06 190 ARG A CA 1
ATOM 1431 C C . ARG A 1 190 ? 51.835 9.379 -64.821 1.00 89.06 190 ARG A C 1
ATOM 1433 O O . ARG A 1 190 ? 51.786 9.181 -63.612 1.00 89.06 190 ARG A O 1
ATOM 1440 N N . GLN A 1 191 ? 50.929 10.110 -65.469 1.00 89.31 191 GLN A N 1
ATOM 1441 C CA . GLN A 1 191 ? 49.811 10.775 -64.800 1.00 89.31 191 GLN A CA 1
ATOM 1442 C C . GLN A 1 191 ? 48.859 9.766 -64.141 1.00 89.31 191 GLN A C 1
ATOM 1444 O O . GLN A 1 191 ? 48.476 9.943 -62.989 1.00 89.31 191 GLN A O 1
ATOM 1449 N N . HIS A 1 192 ? 48.527 8.665 -64.821 1.00 90.00 192 HIS A N 1
ATOM 1450 C CA . HIS A 1 192 ? 47.711 7.597 -64.244 1.00 90.00 192 HIS A CA 1
ATOM 1451 C C . HIS A 1 192 ? 48.383 6.917 -63.046 1.00 90.00 192 HIS A C 1
ATOM 1453 O O . HIS A 1 192 ? 47.699 6.578 -62.082 1.00 90.00 192 HIS A O 1
ATOM 1459 N N . GLU A 1 193 ? 49.699 6.706 -63.075 1.00 90.88 193 GLU A N 1
ATOM 1460 C CA . GLU A 1 193 ? 50.439 6.167 -61.930 1.00 90.88 193 GLU A CA 1
ATOM 1461 C C . GLU A 1 193 ? 50.416 7.129 -60.736 1.00 90.88 193 GLU A C 1
ATOM 1463 O O . GLU A 1 193 ? 50.220 6.680 -59.604 1.00 90.88 193 GLU A O 1
ATOM 1468 N N . GLU A 1 194 ? 50.534 8.436 -60.976 1.00 90.75 194 GLU A N 1
ATOM 1469 C CA . GLU A 1 194 ? 50.395 9.471 -59.944 1.00 90.75 194 GLU A CA 1
ATOM 1470 C C . GLU A 1 194 ? 48.977 9.519 -59.363 1.00 90.75 194 GLU A C 1
ATOM 1472 O O . GLU A 1 194 ? 48.818 9.529 -58.140 1.00 90.75 194 GLU A O 1
ATOM 1477 N N . ASP A 1 195 ? 47.945 9.449 -60.205 1.00 91.62 195 ASP A N 1
ATOM 1478 C CA . ASP A 1 195 ? 46.546 9.416 -59.772 1.00 91.62 195 ASP A CA 1
ATOM 1479 C C . ASP A 1 195 ? 46.241 8.142 -58.966 1.00 91.62 195 ASP A C 1
ATOM 1481 O O . ASP A 1 195 ? 45.608 8.196 -57.909 1.00 91.62 195 ASP A O 1
ATOM 1485 N N . VAL A 1 196 ? 46.735 6.979 -59.411 1.00 93.31 196 VAL A N 1
ATOM 1486 C CA . VAL A 1 196 ? 46.597 5.704 -58.688 1.00 93.31 196 VAL A CA 1
ATOM 1487 C C . VAL A 1 196 ? 47.348 5.747 -57.358 1.00 93.31 196 VAL A C 1
ATOM 1489 O O . VAL A 1 196 ? 46.828 5.257 -56.352 1.00 93.31 196 VAL A O 1
ATOM 1492 N N . ALA A 1 197 ? 48.546 6.333 -57.312 1.00 91.12 197 ALA A N 1
ATOM 1493 C CA . ALA A 1 197 ? 49.292 6.521 -56.071 1.00 91.12 197 ALA A CA 1
ATOM 1494 C C . ALA A 1 197 ? 48.552 7.466 -55.108 1.00 91.12 197 ALA A C 1
ATOM 1496 O O . ALA A 1 197 ? 48.429 7.153 -53.920 1.00 91.12 197 ALA A O 1
ATOM 1497 N N . GLY A 1 198 ? 47.984 8.56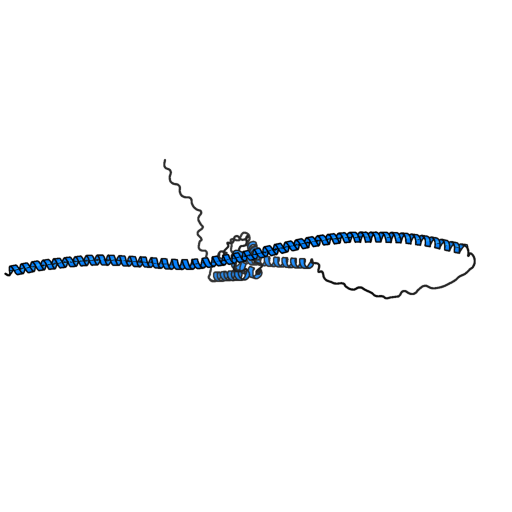1 -55.620 1.00 93.50 198 GLY A N 1
ATOM 1498 C CA . GLY A 1 198 ? 47.145 9.490 -54.865 1.00 93.50 198 GLY A CA 1
ATOM 1499 C C . GLY A 1 198 ? 45.903 8.808 -54.291 1.00 93.50 198 GLY A C 1
ATOM 1500 O O . GLY A 1 198 ? 45.651 8.888 -53.087 1.00 93.50 198 GLY A O 1
ATOM 1501 N N . LEU A 1 199 ? 45.172 8.046 -55.108 1.00 92.94 199 LEU A N 1
ATOM 1502 C CA . LEU A 1 199 ? 44.009 7.278 -54.662 1.00 92.94 199 LEU A CA 1
ATOM 1503 C C . LEU A 1 199 ? 44.389 6.238 -53.602 1.00 92.94 199 LEU A C 1
ATOM 1505 O O . LEU A 1 199 ? 43.722 6.155 -52.571 1.00 92.94 199 LEU A O 1
ATOM 1509 N N . ARG A 1 200 ? 45.490 5.498 -53.779 1.00 94.12 200 ARG A N 1
ATOM 1510 C CA . ARG A 1 200 ? 45.990 4.552 -52.763 1.00 94.12 200 ARG A CA 1
ATOM 1511 C C . ARG A 1 200 ? 46.300 5.249 -51.438 1.00 94.12 200 ARG A C 1
ATOM 1513 O O . ARG A 1 200 ? 45.894 4.746 -50.393 1.00 94.12 200 ARG A O 1
ATOM 1520 N N . ALA A 1 201 ? 46.939 6.419 -51.471 1.00 93.44 201 ALA A N 1
ATOM 1521 C CA . ALA A 1 201 ? 47.207 7.206 -50.269 1.00 93.44 201 ALA A CA 1
ATOM 1522 C C . ALA A 1 201 ? 45.911 7.680 -49.585 1.00 93.44 201 ALA A C 1
ATOM 1524 O O . ALA A 1 201 ? 45.797 7.598 -48.361 1.00 93.44 201 ALA A O 1
ATOM 1525 N N . THR A 1 202 ? 44.905 8.120 -50.353 1.00 93.69 202 THR A N 1
ATOM 1526 C CA . THR A 1 202 ? 43.597 8.492 -49.783 1.00 93.69 202 THR A CA 1
ATOM 1527 C C . THR A 1 202 ? 42.865 7.300 -49.173 1.00 93.69 202 THR A C 1
ATOM 1529 O O . THR A 1 202 ? 42.283 7.440 -48.101 1.00 93.69 202 THR A O 1
ATOM 1532 N N . ILE A 1 203 ? 42.937 6.119 -49.795 1.00 94.69 203 ILE A N 1
ATOM 1533 C CA . ILE A 1 203 ? 42.337 4.886 -49.273 1.00 94.69 203 ILE A CA 1
ATOM 1534 C C . ILE A 1 203 ? 43.000 4.485 -47.954 1.00 94.69 203 ILE A C 1
ATOM 1536 O O . ILE A 1 203 ? 42.294 4.192 -46.995 1.00 94.69 203 ILE A O 1
ATOM 1540 N N . GLU A 1 204 ? 44.331 4.505 -47.869 1.00 94.75 204 GLU A N 1
ATOM 1541 C CA . GLU A 1 204 ? 45.041 4.196 -46.619 1.00 94.75 204 GLU A CA 1
ATOM 1542 C C . GLU A 1 204 ? 44.727 5.213 -45.513 1.00 94.75 204 GLU A C 1
ATOM 1544 O O . GLU A 1 204 ? 44.459 4.838 -44.368 1.00 94.75 204 GLU A O 1
ATOM 1549 N N . LYS A 1 205 ? 44.641 6.504 -45.853 1.00 94.88 205 LYS A N 1
ATOM 1550 C CA . LYS A 1 205 ? 44.193 7.530 -44.906 1.00 94.88 205 LYS A CA 1
ATOM 1551 C C . LYS A 1 205 ? 42.767 7.262 -44.412 1.00 94.88 205 LYS A C 1
ATOM 1553 O O . LYS A 1 205 ? 42.535 7.259 -43.208 1.00 94.88 205 LYS A O 1
ATOM 1558 N N . LEU A 1 206 ? 41.825 6.977 -45.311 1.00 94.00 206 LEU A N 1
ATOM 1559 C CA . LEU A 1 206 ? 40.445 6.668 -44.932 1.00 94.00 206 LEU A CA 1
ATOM 1560 C C . LEU A 1 206 ? 40.356 5.405 -44.069 1.00 94.00 206 LEU A C 1
ATOM 1562 O O . LEU A 1 206 ? 39.627 5.420 -43.083 1.00 94.00 206 LEU A O 1
ATOM 1566 N N . LYS A 1 207 ? 41.128 4.354 -44.377 1.00 95.38 207 LYS A N 1
ATOM 1567 C CA . LYS A 1 207 ? 41.201 3.134 -43.555 1.00 95.38 207 LYS A CA 1
ATOM 1568 C C . LYS A 1 207 ? 41.656 3.437 -42.130 1.00 95.38 207 LYS A C 1
ATOM 1570 O O . LYS A 1 207 ? 40.988 3.048 -41.175 1.00 95.38 207 LYS A O 1
ATOM 1575 N N . THR A 1 208 ? 42.752 4.180 -41.975 1.00 93.81 208 THR A N 1
ATOM 1576 C CA . THR A 1 208 ? 43.252 4.544 -40.639 1.00 93.81 208 THR A CA 1
ATOM 1577 C C . THR A 1 208 ? 42.261 5.420 -39.868 1.00 93.81 208 THR A C 1
ATOM 1579 O O . THR A 1 208 ? 42.041 5.191 -38.679 1.00 93.81 208 THR A O 1
ATOM 1582 N N . GLU A 1 209 ? 41.590 6.368 -40.529 1.00 94.19 209 GLU A N 1
ATOM 1583 C CA . GLU A 1 209 ? 40.523 7.165 -39.913 1.00 94.19 209 GLU A CA 1
ATOM 1584 C C . GLU A 1 209 ? 39.321 6.305 -39.494 1.00 94.19 209 GLU A C 1
ATOM 1586 O O . GLU A 1 209 ? 38.762 6.514 -38.412 1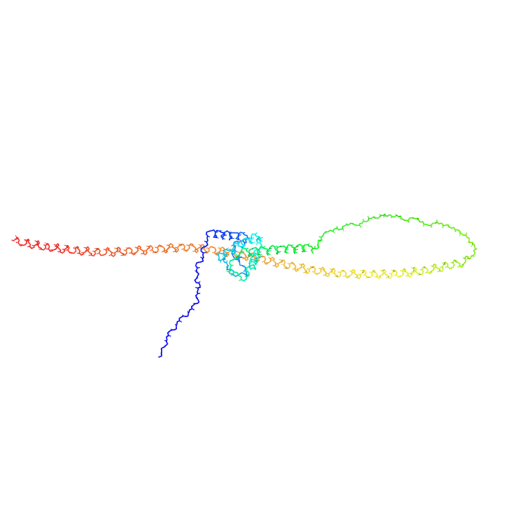.00 94.19 209 GLU A O 1
ATOM 1591 N N . THR A 1 210 ? 38.918 5.328 -40.313 1.00 94.00 210 THR A N 1
ATOM 1592 C CA . THR A 1 210 ? 37.840 4.400 -39.954 1.00 94.00 210 THR A CA 1
ATOM 1593 C C . THR A 1 210 ? 38.230 3.503 -38.788 1.00 94.00 210 THR A C 1
ATOM 1595 O O . THR A 1 210 ? 37.426 3.350 -37.875 1.00 94.00 210 THR A O 1
ATOM 1598 N N . ASP A 1 211 ? 39.463 2.998 -38.742 1.00 94.31 211 ASP A N 1
ATOM 1599 C CA . ASP A 1 211 ? 39.945 2.156 -37.643 1.00 94.31 211 ASP A CA 1
ATOM 1600 C C . ASP A 1 211 ? 39.970 2.916 -36.312 1.00 94.31 211 ASP A C 1
ATOM 1602 O O . ASP A 1 211 ? 39.605 2.374 -35.266 1.00 94.31 211 ASP A O 1
ATOM 1606 N N . VAL A 1 212 ? 40.363 4.194 -36.338 1.00 94.44 212 VAL A N 1
ATOM 1607 C CA . VAL A 1 212 ? 40.313 5.065 -35.155 1.00 94.44 212 VAL A CA 1
ATOM 1608 C C . VAL A 1 212 ? 38.870 5.268 -34.695 1.00 94.44 212 VAL A C 1
ATOM 1610 O O . VAL A 1 212 ? 38.584 5.092 -33.510 1.00 94.44 212 VAL A O 1
ATOM 1613 N N . LYS A 1 213 ? 37.946 5.574 -35.615 1.00 94.88 213 LYS A N 1
ATOM 1614 C CA . LYS A 1 213 ? 36.520 5.736 -35.285 1.00 94.88 213 LYS A CA 1
ATOM 1615 C C . LYS A 1 213 ? 35.913 4.448 -34.735 1.00 94.88 213 LYS A C 1
ATOM 1617 O O . LYS A 1 213 ? 35.177 4.509 -33.755 1.00 94.88 213 LYS A O 1
ATOM 1622 N N . VAL A 1 214 ? 36.249 3.290 -35.306 1.00 95.31 214 VAL A N 1
ATOM 1623 C CA . VAL A 1 214 ? 35.798 1.981 -34.813 1.00 95.31 214 VAL A CA 1
ATOM 1624 C C . VAL A 1 214 ? 36.278 1.772 -33.379 1.00 95.31 214 VAL A C 1
ATOM 1626 O O . VAL A 1 214 ? 35.446 1.568 -32.495 1.00 95.31 214 VAL A O 1
ATOM 1629 N N . LYS A 1 215 ? 37.574 1.956 -33.099 1.00 95.00 215 LYS A N 1
ATOM 1630 C CA . LYS A 1 215 ? 38.121 1.855 -31.733 1.00 95.00 215 LYS A CA 1
ATOM 1631 C C . LYS A 1 215 ? 37.455 2.834 -30.760 1.00 95.00 215 LYS A C 1
ATOM 1633 O O . LYS A 1 215 ? 37.154 2.480 -29.618 1.00 95.00 215 LYS A O 1
ATOM 1638 N N . GLU A 1 216 ? 37.177 4.060 -31.193 1.00 95.06 216 GLU A N 1
ATOM 1639 C CA . GLU A 1 216 ? 36.453 5.038 -30.376 1.00 95.06 216 GLU A CA 1
ATOM 1640 C C . GLU A 1 216 ? 35.013 4.578 -30.081 1.00 95.06 216 GLU A C 1
ATOM 1642 O O . GLU A 1 216 ? 34.544 4.671 -28.946 1.00 95.06 216 GLU A O 1
ATOM 1647 N N . THR A 1 217 ? 34.301 4.029 -31.066 1.00 94.00 217 THR A N 1
ATOM 1648 C CA . THR A 1 217 ? 32.946 3.496 -30.850 1.00 94.00 217 THR A CA 1
ATOM 1649 C C . THR A 1 217 ? 32.936 2.249 -29.971 1.00 94.00 217 THR A C 1
ATOM 1651 O O . THR A 1 217 ? 32.075 2.139 -29.102 1.00 94.00 217 THR A O 1
ATOM 1654 N N . GLU A 1 218 ? 33.918 1.356 -30.106 1.00 95.62 218 GLU A N 1
ATOM 1655 C CA . GLU A 1 218 ? 34.067 0.170 -29.257 1.00 95.62 218 GLU A CA 1
ATOM 1656 C C . GLU A 1 218 ? 34.333 0.546 -27.799 1.00 95.62 218 GLU A C 1
ATOM 1658 O O . GLU A 1 218 ? 33.748 -0.033 -26.884 1.00 95.62 218 GLU A O 1
ATOM 1663 N N . THR A 1 219 ? 35.194 1.537 -27.553 1.00 95.06 219 THR A N 1
ATOM 1664 C CA . THR A 1 219 ? 35.439 2.020 -26.185 1.00 95.06 219 THR A CA 1
ATOM 1665 C C . THR A 1 219 ? 34.192 2.670 -25.588 1.00 95.06 219 THR A C 1
ATOM 1667 O O . THR A 1 219 ? 33.852 2.379 -24.440 1.00 95.06 219 THR A O 1
ATOM 1670 N N . LYS A 1 220 ? 33.446 3.472 -26.361 1.00 95.50 220 LYS A N 1
ATOM 1671 C CA . LYS A 1 220 ? 32.148 4.023 -25.930 1.00 95.50 220 LYS A CA 1
ATOM 1672 C C . LYS A 1 220 ? 31.138 2.920 -25.619 1.00 95.50 220 LYS A C 1
ATOM 1674 O O . LYS A 1 220 ? 30.445 3.009 -24.606 1.00 95.50 220 LYS A O 1
ATOM 1679 N N . LEU A 1 221 ? 31.079 1.880 -26.448 1.00 96.12 221 LEU A N 1
ATOM 1680 C CA . LEU A 1 221 ? 30.200 0.731 -26.255 1.00 96.12 221 LEU A CA 1
ATOM 1681 C C . LEU A 1 221 ? 30.547 -0.011 -24.958 1.00 96.12 221 LEU A C 1
ATOM 1683 O O . LEU A 1 221 ? 29.668 -0.174 -24.118 1.00 96.12 221 LEU A O 1
ATOM 1687 N N . LYS A 1 222 ? 31.828 -0.308 -24.709 1.00 96.31 222 LYS A N 1
ATOM 1688 C CA . LYS A 1 222 ? 32.290 -0.915 -23.444 1.00 96.31 222 LYS A CA 1
ATOM 1689 C C . LYS A 1 222 ? 31.937 -0.071 -22.215 1.00 96.31 222 LYS A C 1
ATOM 1691 O O . LYS A 1 222 ? 31.551 -0.605 -21.178 1.00 96.31 222 LYS A O 1
ATOM 1696 N N . VAL A 1 223 ? 32.045 1.256 -22.313 1.00 96.50 223 VAL A N 1
ATOM 1697 C CA . VAL A 1 223 ? 31.645 2.167 -21.226 1.00 96.50 223 VAL A CA 1
ATOM 1698 C C . VAL A 1 223 ? 30.134 2.117 -20.987 1.00 96.50 223 VAL A C 1
ATOM 1700 O O . VAL A 1 223 ? 29.700 2.125 -19.834 1.00 96.50 223 VAL A O 1
ATOM 1703 N N . MET A 1 224 ? 29.322 2.068 -22.044 1.00 94.62 224 MET A N 1
ATOM 1704 C CA . MET A 1 224 ? 27.867 1.941 -21.914 1.00 94.62 224 MET A CA 1
ATOM 1705 C C . MET A 1 224 ? 27.461 0.589 -21.325 1.00 94.62 224 MET A C 1
ATOM 1707 O O . MET A 1 224 ? 26.635 0.565 -20.418 1.00 94.62 224 MET A O 1
ATOM 1711 N N . GLU A 1 225 ? 28.084 -0.509 -21.751 1.00 96.81 225 GLU A N 1
ATOM 1712 C CA . GLU A 1 225 ? 27.870 -1.843 -21.175 1.00 96.81 225 GLU A CA 1
ATOM 1713 C C . GLU A 1 225 ? 28.210 -1.877 -19.680 1.00 96.81 225 GLU A C 1
ATOM 1715 O O . GLU A 1 225 ? 27.430 -2.380 -18.871 1.00 96.81 225 GLU A O 1
ATOM 1720 N N . ALA A 1 226 ? 29.332 -1.271 -19.277 1.00 96.88 226 ALA A N 1
ATOM 1721 C CA . ALA A 1 226 ? 29.695 -1.162 -17.867 1.00 96.88 226 ALA A CA 1
ATOM 1722 C C . ALA A 1 226 ? 28.661 -0.350 -17.065 1.00 96.88 226 ALA A C 1
ATOM 1724 O O . ALA A 1 226 ? 28.286 -0.744 -15.959 1.00 96.88 226 ALA A O 1
ATOM 1725 N N . LYS A 1 227 ? 28.156 0.760 -17.624 1.00 97.50 227 LYS A N 1
ATOM 1726 C CA . LYS A 1 227 ? 27.090 1.561 -16.998 1.00 97.50 227 LYS A CA 1
ATOM 1727 C C . LYS A 1 227 ? 25.781 0.782 -16.871 1.00 97.50 227 LYS A C 1
ATOM 1729 O O . LYS A 1 227 ? 25.142 0.879 -15.825 1.00 97.50 227 LYS A O 1
ATOM 1734 N N . LEU A 1 228 ? 25.398 0.014 -17.892 1.00 96.69 228 LEU A N 1
ATOM 1735 C CA . LEU A 1 228 ? 24.209 -0.840 -17.853 1.00 96.69 228 LEU A CA 1
ATOM 1736 C C . LEU A 1 228 ? 24.332 -1.893 -16.753 1.00 96.69 228 LEU A C 1
ATOM 1738 O O . LEU A 1 228 ? 23.443 -1.987 -15.917 1.00 96.69 228 LEU A O 1
ATOM 1742 N N . LYS A 1 229 ? 25.478 -2.570 -16.652 1.00 97.50 229 LYS A N 1
ATOM 1743 C CA . LYS A 1 229 ? 25.718 -3.566 -15.600 1.00 97.50 229 LYS A CA 1
ATOM 1744 C C . LYS A 1 229 ? 25.627 -2.978 -14.185 1.00 97.50 229 LYS A C 1
ATOM 1746 O O . LYS A 1 229 ? 25.085 -3.604 -13.278 1.00 97.50 229 LYS A O 1
ATOM 1751 N N . ILE A 1 230 ? 26.137 -1.760 -13.981 1.00 97.62 230 ILE A N 1
ATOM 1752 C CA . ILE A 1 230 ? 26.006 -1.046 -12.698 1.00 97.62 230 ILE A CA 1
ATOM 1753 C C . ILE A 1 230 ? 24.539 -0.693 -12.419 1.00 97.62 230 ILE A C 1
ATOM 1755 O O . ILE A 1 230 ? 24.073 -0.813 -11.282 1.00 97.62 230 ILE A O 1
ATOM 1759 N N . MET A 1 231 ? 23.806 -0.254 -13.444 1.00 96.12 231 MET A N 1
ATOM 1760 C CA . MET A 1 231 ? 22.391 0.086 -13.326 1.00 96.12 231 MET A CA 1
ATOM 1761 C C . MET A 1 231 ? 21.547 -1.146 -12.983 1.00 96.12 231 MET A C 1
ATOM 1763 O O . MET A 1 231 ? 20.750 -1.078 -12.054 1.00 96.12 231 MET A O 1
ATOM 1767 N N . GLU A 1 232 ? 21.780 -2.274 -13.653 1.00 97.56 232 GLU A N 1
ATOM 1768 C CA . GLU A 1 232 ? 21.140 -3.565 -13.376 1.00 97.56 232 GLU A CA 1
ATOM 1769 C C . GLU A 1 232 ? 21.397 -4.022 -11.937 1.00 97.56 232 GLU A C 1
ATOM 1771 O O . GLU A 1 232 ? 20.449 -4.310 -11.210 1.00 97.56 232 GLU A O 1
ATOM 1776 N N . ALA A 1 233 ? 22.649 -3.979 -11.469 1.00 97.25 233 ALA A N 1
ATOM 1777 C CA . ALA A 1 233 ? 22.980 -4.320 -10.083 1.00 97.25 233 ALA A CA 1
ATOM 1778 C C . ALA A 1 233 ? 22.301 -3.382 -9.064 1.00 97.25 233 ALA A C 1
ATOM 1780 O O . ALA A 1 233 ? 21.909 -3.797 -7.971 1.00 97.25 233 ALA A O 1
ATOM 1781 N N . THR A 1 234 ? 22.143 -2.102 -9.415 1.00 97.19 234 THR A N 1
ATOM 1782 C CA . THR A 1 234 ? 21.447 -1.124 -8.568 1.00 97.19 234 THR A CA 1
ATOM 1783 C C . THR A 1 234 ? 19.944 -1.395 -8.517 1.00 97.19 234 THR A C 1
ATOM 1785 O O . THR A 1 234 ? 19.344 -1.266 -7.449 1.00 97.19 234 THR A O 1
ATOM 1788 N N . LEU A 1 235 ? 19.338 -1.775 -9.645 1.00 96.81 235 LEU A N 1
ATOM 1789 C CA . LEU A 1 235 ? 17.930 -2.165 -9.712 1.00 96.81 235 LEU A CA 1
ATOM 1790 C C . LEU A 1 235 ? 17.683 -3.446 -8.916 1.00 96.81 235 LEU A C 1
ATOM 1792 O O . LEU A 1 235 ? 16.822 -3.437 -8.046 1.00 96.81 235 LEU A O 1
ATOM 1796 N N . GLU A 1 236 ? 18.515 -4.476 -9.083 1.00 98.06 236 GLU A N 1
ATOM 1797 C CA . GLU A 1 236 ? 18.392 -5.726 -8.323 1.00 98.06 236 GLU A CA 1
ATOM 1798 C C . GLU A 1 236 ? 18.500 -5.487 -6.806 1.00 98.06 236 GLU A C 1
ATOM 1800 O O . GLU A 1 236 ? 17.751 -6.058 -6.010 1.00 98.06 236 GLU A O 1
ATOM 1805 N N . LYS A 1 237 ? 19.406 -4.595 -6.379 1.00 98.12 237 LYS A N 1
ATOM 1806 C CA . LYS A 1 237 ? 19.512 -4.191 -4.971 1.00 98.12 237 LYS A CA 1
ATOM 1807 C C . LYS A 1 237 ? 18.233 -3.509 -4.476 1.00 98.12 237 LYS A C 1
ATOM 1809 O O . LYS A 1 237 ? 17.782 -3.807 -3.371 1.00 98.12 237 LYS A O 1
ATOM 1814 N N . LYS A 1 238 ? 17.659 -2.599 -5.269 1.00 97.19 238 LYS A N 1
ATOM 1815 C CA . LYS A 1 238 ? 16.407 -1.912 -4.918 1.00 97.19 238 LYS A CA 1
ATOM 1816 C C . LYS A 1 238 ? 15.219 -2.868 -4.890 1.00 97.19 238 LYS A C 1
ATOM 1818 O O . LYS A 1 238 ? 14.397 -2.747 -3.990 1.00 97.19 238 LYS A O 1
ATOM 1823 N N . ASP A 1 239 ? 15.155 -3.834 -5.798 1.00 97.81 239 ASP A N 1
ATOM 1824 C CA . ASP A 1 239 ? 14.089 -4.838 -5.821 1.00 97.81 239 ASP A CA 1
ATOM 1825 C C . ASP A 1 239 ? 14.121 -5.710 -4.563 1.00 97.81 239 ASP A C 1
ATOM 1827 O O . ASP A 1 239 ? 13.086 -5.910 -3.929 1.00 97.81 239 ASP A O 1
ATOM 1831 N N . LYS A 1 240 ? 15.311 -6.144 -4.125 1.00 97.94 240 LYS A N 1
ATOM 1832 C CA . LYS A 1 240 ? 15.478 -6.859 -2.847 1.00 97.94 240 LYS A CA 1
ATOM 1833 C C . LYS A 1 240 ? 15.049 -6.006 -1.651 1.00 97.94 240 LYS A C 1
ATOM 1835 O O . LYS A 1 240 ? 14.382 -6.505 -0.749 1.00 97.94 240 LYS A O 1
ATOM 1840 N N . GLU A 1 241 ? 15.391 -4.716 -1.643 1.00 97.69 241 GLU A N 1
ATOM 1841 C CA . GLU A 1 241 ? 14.967 -3.792 -0.582 1.00 97.69 241 GLU A CA 1
ATOM 1842 C C . GLU A 1 241 ? 13.441 -3.592 -0.564 1.00 97.69 241 GLU A C 1
ATOM 1844 O O . GLU A 1 241 ? 12.836 -3.552 0.508 1.00 97.69 241 GLU A O 1
ATOM 1849 N N . ILE A 1 242 ? 12.804 -3.491 -1.734 1.00 97.31 242 ILE A N 1
ATOM 1850 C CA . ILE A 1 242 ? 11.345 -3.382 -1.863 1.00 97.31 242 ILE A CA 1
ATOM 1851 C C . ILE A 1 242 ? 10.666 -4.666 -1.379 1.00 97.31 242 ILE A C 1
ATOM 1853 O O . ILE A 1 242 ? 9.708 -4.586 -0.614 1.00 97.31 242 ILE A O 1
ATOM 1857 N N . GLN A 1 243 ? 11.170 -5.839 -1.770 1.00 96.94 243 GLN A N 1
ATOM 1858 C CA . GLN A 1 243 ? 10.640 -7.127 -1.313 1.00 96.94 243 GLN A CA 1
ATOM 1859 C C . GLN A 1 243 ? 10.704 -7.258 0.212 1.00 96.94 243 GLN A C 1
ATOM 1861 O O . GLN A 1 243 ? 9.715 -7.634 0.839 1.00 96.94 243 GLN A O 1
ATOM 1866 N N . GLU A 1 244 ? 11.830 -6.883 0.818 1.00 98.31 244 GLU A N 1
ATOM 1867 C CA . GLU A 1 244 ? 11.988 -6.913 2.272 1.00 98.31 244 GLU A CA 1
ATOM 1868 C C . GLU A 1 244 ? 11.038 -5.925 2.969 1.00 98.31 244 GLU A C 1
ATOM 1870 O O . GLU A 1 244 ? 10.371 -6.280 3.940 1.00 98.31 244 GLU A O 1
ATOM 1875 N N . LYS A 1 245 ? 10.891 -4.700 2.445 1.00 97.19 245 LYS A N 1
ATOM 1876 C CA . LYS A 1 245 ? 9.929 -3.726 2.988 1.00 97.19 245 LYS A CA 1
ATOM 1877 C C . LYS A 1 245 ? 8.481 -4.199 2.863 1.00 97.19 245 LYS A C 1
ATOM 1879 O O . LYS A 1 245 ? 7.708 -3.982 3.793 1.00 97.19 245 LYS A O 1
ATOM 1884 N N . ASN A 1 246 ? 8.116 -4.855 1.764 1.00 97.12 246 ASN A N 1
ATOM 1885 C CA . ASN A 1 246 ? 6.777 -5.418 1.584 1.00 97.12 246 ASN A CA 1
ATOM 1886 C C . ASN A 1 246 ? 6.508 -6.535 2.595 1.00 97.12 246 ASN A C 1
ATOM 1888 O O . ASN A 1 246 ? 5.480 -6.506 3.265 1.00 97.12 246 ASN A O 1
ATOM 1892 N N . LYS A 1 247 ? 7.470 -7.438 2.806 1.00 98.06 247 LYS A N 1
ATOM 1893 C CA . LYS A 1 247 ? 7.371 -8.482 3.833 1.00 98.06 247 LYS A CA 1
ATOM 1894 C C . LYS A 1 247 ? 7.194 -7.893 5.238 1.00 98.06 247 LYS A C 1
ATOM 1896 O O . LYS A 1 247 ? 6.363 -8.359 6.013 1.00 98.06 247 LYS A O 1
ATOM 1901 N N . GLN A 1 248 ? 7.935 -6.832 5.563 1.00 97.31 248 GLN A N 1
ATOM 1902 C CA . GLN A 1 248 ? 7.783 -6.126 6.840 1.00 97.31 248 GLN A CA 1
ATOM 1903 C C . GLN A 1 248 ? 6.424 -5.425 6.973 1.00 97.31 248 GLN A C 1
ATOM 1905 O O . GLN A 1 248 ? 5.888 -5.334 8.078 1.00 97.31 248 GLN A O 1
ATOM 1910 N N . LEU A 1 249 ? 5.865 -4.905 5.877 1.00 97.00 249 LEU A N 1
ATOM 1911 C CA . LEU A 1 249 ? 4.525 -4.318 5.866 1.00 97.00 249 LEU A CA 1
ATOM 1912 C C . LEU A 1 249 ? 3.442 -5.378 6.078 1.00 97.00 249 LEU A C 1
ATOM 1914 O O . LEU A 1 249 ? 2.546 -5.147 6.883 1.00 97.00 249 LEU A O 1
ATOM 1918 N N . GLU A 1 250 ? 3.553 -6.537 5.432 1.00 97.38 250 GLU A N 1
ATOM 1919 C CA . GLU A 1 250 ? 2.640 -7.670 5.630 1.00 97.38 250 GLU A CA 1
ATOM 1920 C C . GLU A 1 250 ? 2.670 -8.167 7.080 1.00 97.38 250 GLU A C 1
ATOM 1922 O O . GLU A 1 250 ? 1.622 -8.347 7.698 1.00 97.38 250 GLU A O 1
ATOM 1927 N N . GLU A 1 251 ? 3.860 -8.311 7.672 1.00 97.69 251 GLU A N 1
ATOM 1928 C CA . GLU A 1 251 ? 3.992 -8.707 9.078 1.00 97.69 251 GLU A CA 1
ATOM 1929 C C . GLU A 1 251 ? 3.387 -7.662 10.028 1.00 97.69 251 GLU A C 1
ATOM 1931 O O . GLU A 1 251 ? 2.720 -8.016 11.002 1.00 97.69 251 GLU A O 1
ATOM 1936 N N . LYS A 1 252 ? 3.581 -6.367 9.746 1.00 97.00 252 LYS A N 1
ATOM 1937 C CA . LYS A 1 252 ? 2.952 -5.289 10.522 1.00 97.00 252 LYS A CA 1
ATOM 1938 C C . LYS A 1 252 ? 1.435 -5.296 10.380 1.00 97.00 252 LYS A C 1
ATOM 1940 O O . LYS A 1 252 ? 0.769 -5.127 11.394 1.00 97.00 252 LYS A O 1
ATOM 1945 N N . SER A 1 253 ? 0.910 -5.509 9.174 1.00 96.25 253 SER A N 1
ATOM 1946 C CA . SER A 1 253 ? -0.532 -5.635 8.944 1.00 96.25 253 SER A CA 1
ATOM 1947 C C . SER A 1 253 ? -1.096 -6.783 9.772 1.00 96.25 253 SER A C 1
ATOM 1949 O O . SER A 1 253 ? -2.001 -6.568 10.565 1.00 96.25 253 SER A O 1
ATOM 1951 N N . ARG A 1 254 ? -0.459 -7.960 9.717 1.00 97.50 254 ARG A N 1
ATOM 1952 C CA . ARG A 1 254 ? -0.885 -9.124 10.502 1.00 97.50 254 ARG A CA 1
ATOM 1953 C C . ARG A 1 254 ? -0.900 -8.844 12.005 1.00 97.50 254 ARG A C 1
ATOM 1955 O O . ARG A 1 254 ? -1.828 -9.239 12.696 1.00 97.50 254 ARG A O 1
ATOM 1962 N N . ARG A 1 255 ? 0.114 -8.145 12.528 1.00 96.69 255 ARG A N 1
ATOM 1963 C CA . ARG A 1 255 ? 0.161 -7.760 13.951 1.00 96.69 255 ARG A CA 1
ATOM 1964 C C . ARG A 1 255 ? -0.937 -6.775 14.338 1.00 96.69 255 ARG A C 1
ATOM 1966 O O . ARG A 1 255 ? -1.398 -6.826 15.474 1.00 96.69 255 ARG A O 1
ATOM 1973 N N . VAL A 1 256 ? -1.312 -5.869 13.436 1.00 97.12 256 VAL A N 1
ATOM 1974 C CA . VAL A 1 256 ? -2.435 -4.950 13.655 1.00 97.12 256 VAL A CA 1
ATOM 1975 C C . VAL A 1 256 ? -3.738 -5.740 13.703 1.00 97.12 256 VAL A C 1
ATOM 1977 O O . VAL A 1 256 ? -4.458 -5.601 14.684 1.00 97.12 256 VAL A O 1
ATOM 1980 N N . ASP A 1 257 ? -3.972 -6.639 12.746 1.00 96.38 257 ASP A N 1
ATOM 1981 C CA . ASP A 1 257 ? -5.174 -7.482 12.710 1.00 96.38 257 ASP A CA 1
ATOM 1982 C C . ASP A 1 257 ? -5.281 -8.370 13.970 1.00 96.38 257 ASP A C 1
ATOM 1984 O O . ASP A 1 257 ? -6.336 -8.475 14.593 1.00 96.38 257 ASP A O 1
ATOM 1988 N N . GLU A 1 258 ? -4.167 -8.969 14.414 1.00 96.94 258 GLU A N 1
ATOM 1989 C CA . GLU A 1 258 ? -4.099 -9.751 15.659 1.00 96.94 258 GLU A CA 1
ATOM 1990 C C . GLU A 1 258 ? -4.396 -8.900 16.910 1.00 96.94 258 GLU A C 1
ATOM 1992 O O . GLU A 1 258 ? -5.003 -9.387 17.867 1.00 96.94 258 GLU A O 1
ATOM 1997 N N . ALA A 1 259 ? -3.940 -7.644 16.942 1.00 96.62 259 ALA A N 1
ATOM 1998 C CA . ALA A 1 259 ? -4.202 -6.730 18.051 1.00 96.62 259 ALA A CA 1
ATOM 1999 C C . ALA A 1 259 ? -5.657 -6.241 18.051 1.00 96.62 259 ALA A C 1
ATOM 2001 O O . ALA A 1 259 ? -6.256 -6.134 19.119 1.00 96.62 259 ALA A O 1
ATOM 2002 N N . GLU A 1 260 ? -6.223 -5.990 16.873 1.00 97.00 260 GLU A N 1
ATOM 2003 C CA . GLU A 1 260 ? -7.617 -5.596 16.694 1.00 97.00 260 GLU A CA 1
ATOM 2004 C C . GLU A 1 260 ? -8.563 -6.711 17.155 1.00 97.00 260 GLU A C 1
ATOM 2006 O O . GLU A 1 260 ? -9.458 -6.453 17.956 1.00 97.00 260 GLU A O 1
ATOM 2011 N N . MET A 1 261 ? -8.296 -7.966 16.782 1.00 95.56 261 MET A N 1
ATOM 2012 C CA . MET A 1 261 ? -9.064 -9.122 17.268 1.00 95.56 261 MET A CA 1
ATOM 2013 C C . MET A 1 261 ? -9.030 -9.244 18.798 1.00 95.56 261 MET A C 1
ATOM 2015 O O . MET A 1 261 ? -10.071 -9.382 19.434 1.00 95.56 261 MET A O 1
ATOM 2019 N N . LYS A 1 262 ? -7.849 -9.110 19.418 1.00 96.94 262 LYS A N 1
ATOM 2020 C CA . LYS A 1 262 ? -7.728 -9.123 20.889 1.00 96.94 262 LYS A CA 1
ATOM 2021 C C . LYS A 1 262 ? -8.472 -7.971 21.551 1.00 96.94 262 LYS A C 1
ATOM 2023 O O . LYS A 1 262 ? -8.969 -8.123 22.664 1.00 96.94 262 LYS A O 1
ATOM 2028 N N . TRP A 1 263 ? -8.496 -6.809 20.904 1.00 96.75 263 TRP A N 1
ATOM 2029 C CA . TRP A 1 263 ? -9.217 -5.653 21.412 1.00 96.75 263 TRP A CA 1
ATOM 2030 C C . TRP A 1 263 ? -10.729 -5.880 21.354 1.00 96.75 263 TRP A C 1
ATOM 2032 O O . TRP A 1 263 ? -11.398 -5.612 22.347 1.00 96.75 263 TRP A O 1
ATOM 2042 N N . PHE A 1 264 ? -11.247 -6.469 20.270 1.00 95.38 264 PHE A N 1
ATOM 2043 C CA . PHE A 1 264 ? -12.649 -6.887 20.180 1.00 95.38 264 PHE A CA 1
ATOM 2044 C C . PHE A 1 264 ? -13.027 -7.917 21.251 1.00 95.38 264 PHE A C 1
ATOM 2046 O O . PHE A 1 264 ? -14.048 -7.755 21.916 1.00 95.38 264 PHE A O 1
ATOM 2053 N N . ASP A 1 265 ? -12.188 -8.931 21.480 1.00 95.50 265 ASP A N 1
ATOM 2054 C CA . ASP A 1 265 ? -12.421 -9.914 22.547 1.00 95.50 265 ASP A CA 1
ATOM 2055 C C . ASP A 1 265 ? -12.436 -9.252 23.935 1.00 95.50 265 ASP A C 1
ATOM 2057 O O . ASP A 1 265 ? -13.245 -9.591 24.802 1.00 95.50 265 ASP A O 1
ATOM 2061 N N . MET A 1 266 ? -11.540 -8.289 24.164 1.00 96.25 266 MET A N 1
ATOM 2062 C CA . MET A 1 266 ? -11.491 -7.544 25.419 1.00 96.25 266 MET A CA 1
ATOM 2063 C C . MET A 1 266 ? -12.728 -6.659 25.602 1.00 96.25 266 MET A C 1
ATOM 2065 O O . MET A 1 266 ? -13.270 -6.620 26.703 1.00 96.25 266 MET A O 1
ATOM 2069 N N . ASP A 1 267 ? -13.187 -5.982 24.552 1.00 95.81 267 ASP A N 1
ATOM 2070 C CA . ASP A 1 267 ? -14.384 -5.137 24.584 1.00 95.81 267 ASP A CA 1
ATOM 2071 C C . ASP A 1 267 ? -15.644 -5.962 24.889 1.00 95.81 267 ASP A C 1
ATOM 2073 O O . ASP A 1 267 ? -16.423 -5.614 25.780 1.00 95.81 267 ASP A O 1
ATOM 2077 N N . ALA A 1 268 ? -15.778 -7.132 24.257 1.00 95.25 268 ALA A N 1
ATOM 2078 C CA . ALA A 1 268 ? -16.844 -8.082 24.562 1.00 95.25 268 ALA A CA 1
ATOM 2079 C C . ALA A 1 268 ? -16.808 -8.525 26.036 1.00 95.25 268 ALA A C 1
ATOM 2081 O O . ALA A 1 268 ? -17.834 -8.505 26.719 1.00 95.25 268 ALA A O 1
ATOM 2082 N N . ASN A 1 269 ? -15.625 -8.858 26.562 1.00 96.50 269 ASN A N 1
ATOM 2083 C CA . ASN A 1 269 ? -15.465 -9.225 27.971 1.00 96.50 269 ASN A CA 1
ATOM 2084 C C . ASN A 1 269 ? -15.812 -8.067 28.919 1.00 96.50 269 ASN A C 1
ATOM 2086 O O . ASN A 1 269 ? -16.463 -8.284 29.940 1.00 96.50 269 ASN A O 1
ATOM 2090 N N . ILE A 1 270 ? -15.412 -6.835 28.593 1.00 95.75 270 ILE A N 1
ATOM 2091 C CA . ILE A 1 270 ? -15.741 -5.647 29.392 1.00 95.75 270 ILE A CA 1
ATOM 2092 C C . ILE A 1 270 ? -17.254 -5.407 29.401 1.00 95.75 270 ILE A C 1
ATOM 2094 O O . ILE A 1 270 ? -17.810 -5.092 30.452 1.00 95.75 270 ILE A O 1
ATOM 2098 N N . SER A 1 271 ? -17.932 -5.602 28.268 1.00 95.12 271 SER A N 1
ATOM 2099 C CA . SER A 1 271 ? -19.388 -5.472 28.172 1.00 95.12 271 SER A CA 1
ATOM 2100 C C . SER A 1 271 ? -20.121 -6.472 29.079 1.00 95.12 271 SER A C 1
ATOM 2102 O O . SER A 1 271 ? -21.039 -6.086 29.811 1.00 95.12 271 SER A O 1
ATOM 2104 N N . VAL A 1 272 ? -19.670 -7.733 29.106 1.00 96.75 272 VAL A N 1
ATOM 2105 C CA . VAL A 1 272 ? -20.208 -8.759 30.017 1.00 96.75 272 VAL A CA 1
ATOM 2106 C C . VAL A 1 272 ? -19.960 -8.375 31.476 1.00 96.75 272 VAL A C 1
ATOM 2108 O O . VAL A 1 272 ? -20.901 -8.352 32.261 1.00 96.75 272 VAL A O 1
ATOM 2111 N N . ILE A 1 273 ? -18.732 -7.982 31.833 1.00 96.5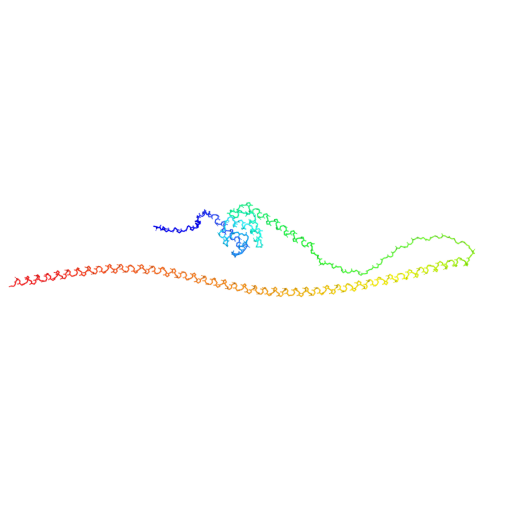0 273 ILE A N 1
ATOM 2112 C CA . ILE A 1 273 ? -18.389 -7.572 33.206 1.00 96.50 273 ILE A CA 1
ATOM 2113 C C . ILE A 1 273 ? -19.222 -6.364 33.657 1.00 96.50 273 ILE A C 1
ATOM 2115 O O . ILE A 1 273 ? -19.656 -6.313 34.807 1.00 96.50 273 ILE A O 1
ATOM 2119 N N . SER A 1 274 ? -19.458 -5.392 32.771 1.00 94.94 274 SER A N 1
ATOM 2120 C CA . SER A 1 274 ? -20.306 -4.236 33.077 1.00 94.94 274 SER A CA 1
ATOM 2121 C C . SER A 1 274 ? -21.746 -4.663 33.350 1.00 94.94 274 SER A C 1
ATOM 2123 O O . SER A 1 274 ? -22.338 -4.210 34.323 1.00 94.94 274 SER A O 1
ATOM 2125 N N . SER A 1 275 ? -22.286 -5.565 32.530 1.00 95.56 275 SER A N 1
ATOM 2126 C CA . SER A 1 275 ? -23.647 -6.080 32.705 1.00 95.56 275 SER A CA 1
ATOM 2127 C C . SER A 1 275 ? -23.785 -6.870 34.010 1.00 95.56 275 SER A C 1
ATOM 2129 O O . SER A 1 275 ? -24.745 -6.679 34.755 1.00 95.56 275 SER A O 1
ATOM 2131 N N . ASP A 1 276 ? -22.801 -7.714 34.327 1.00 96.56 276 ASP A N 1
ATOM 2132 C CA . ASP A 1 276 ? -22.762 -8.467 35.582 1.00 96.56 276 ASP A CA 1
ATOM 2133 C C . ASP A 1 276 ? -22.684 -7.530 36.790 1.00 96.56 276 ASP A C 1
ATOM 2135 O O . ASP A 1 276 ? -23.386 -7.737 37.781 1.00 96.56 276 ASP A O 1
ATOM 2139 N N . ARG A 1 277 ? -21.872 -6.469 36.713 1.00 96.94 277 ARG A N 1
ATOM 2140 C CA . ARG A 1 277 ? -21.783 -5.455 37.769 1.00 96.94 277 ARG A CA 1
ATOM 2141 C C . ARG A 1 277 ? -23.143 -4.807 38.035 1.00 96.94 277 ARG A C 1
ATOM 2143 O O . ARG A 1 277 ? -23.547 -4.744 39.194 1.00 96.94 277 ARG A O 1
ATOM 2150 N N . ASP A 1 278 ? -23.841 -4.362 36.994 1.00 96.50 278 ASP A N 1
ATOM 2151 C CA . ASP A 1 278 ? -25.150 -3.715 37.135 1.00 96.50 278 ASP A CA 1
ATOM 2152 C C . ASP A 1 278 ? -26.179 -4.679 37.754 1.00 96.50 278 ASP A C 1
ATOM 2154 O O . ASP A 1 278 ? -26.960 -4.308 38.633 1.00 96.50 278 ASP A O 1
ATOM 2158 N N . MET A 1 279 ? -26.131 -5.957 37.364 1.00 96.94 279 MET A N 1
ATOM 2159 C CA . MET A 1 279 ? -26.948 -7.011 37.969 1.00 96.94 279 MET A CA 1
ATOM 2160 C C . MET A 1 279 ? -26.641 -7.201 39.460 1.00 96.94 279 MET A C 1
ATOM 2162 O O . MET A 1 279 ? -27.565 -7.325 40.267 1.00 96.94 279 MET A O 1
ATOM 2166 N N . PHE A 1 280 ? -25.363 -7.203 39.851 1.00 97.44 280 PHE A N 1
ATOM 2167 C CA . PHE A 1 280 ? -24.970 -7.301 41.259 1.00 97.44 280 PHE A CA 1
ATOM 2168 C C . PHE A 1 280 ? -25.424 -6.094 42.082 1.00 97.44 280 PHE A C 1
ATOM 2170 O O . PHE A 1 280 ? -25.891 -6.290 43.205 1.00 97.44 280 PHE A O 1
ATOM 2177 N N . GLU A 1 281 ? -25.334 -4.877 41.541 1.00 97.19 281 GLU A N 1
ATOM 2178 C CA . GLU A 1 281 ? -25.830 -3.666 42.207 1.00 97.19 281 GLU A CA 1
ATOM 2179 C C . GLU A 1 281 ? -27.345 -3.771 42.469 1.00 97.19 281 GLU A C 1
ATOM 2181 O O . GLU A 1 281 ? -27.789 -3.595 43.605 1.00 97.19 281 GLU A O 1
ATOM 2186 N N . MET A 1 282 ? -28.139 -4.201 41.480 1.00 97.31 282 MET A N 1
ATOM 2187 C CA . MET A 1 282 ? -29.583 -4.410 41.671 1.00 97.31 282 MET A CA 1
ATOM 2188 C C . MET A 1 282 ? -29.916 -5.493 42.709 1.00 97.31 282 MET A C 1
ATOM 2190 O O . MET A 1 282 ? -30.841 -5.329 43.516 1.00 97.31 282 MET A O 1
ATOM 2194 N N . TYR A 1 283 ? -29.194 -6.619 42.699 1.00 96.94 283 TYR A N 1
ATOM 2195 C CA . TYR A 1 283 ? -29.399 -7.675 43.694 1.00 96.94 283 TYR A CA 1
ATOM 2196 C C . TYR A 1 283 ? -29.052 -7.201 45.101 1.00 96.94 283 TYR A C 1
ATOM 2198 O O . TYR A 1 283 ? -29.769 -7.524 46.051 1.00 96.94 283 TYR A O 1
ATOM 2206 N N . TRP A 1 284 ? -27.984 -6.416 45.234 1.00 97.69 284 TRP A N 1
ATOM 2207 C CA . TRP A 1 284 ? -27.588 -5.831 46.504 1.00 97.69 284 TRP A CA 1
ATOM 2208 C C . TRP A 1 284 ? -28.657 -4.878 47.044 1.00 97.69 284 TRP A C 1
ATOM 2210 O O . TRP A 1 284 ? -29.091 -5.035 48.187 1.00 97.69 284 TRP A O 1
ATOM 2220 N N . ASP A 1 285 ? -29.153 -3.962 46.211 1.00 96.38 285 ASP A N 1
ATOM 2221 C CA . ASP A 1 285 ? -30.213 -3.021 46.586 1.00 96.38 285 ASP A CA 1
ATOM 2222 C C . ASP A 1 285 ? -31.490 -3.748 47.025 1.00 96.38 285 ASP A C 1
ATOM 2224 O O . ASP A 1 285 ? -32.109 -3.405 48.040 1.00 96.38 285 ASP A O 1
ATOM 2228 N N . THR A 1 286 ? -31.864 -4.806 46.297 1.00 97.38 286 THR A N 1
ATOM 2229 C CA . THR A 1 286 ? -33.018 -5.651 46.633 1.00 97.38 286 THR A CA 1
ATOM 2230 C C . THR A 1 286 ? -32.828 -6.324 47.993 1.00 97.38 286 THR A C 1
ATOM 2232 O O . THR A 1 286 ? -33.713 -6.255 48.851 1.00 97.38 286 THR A O 1
ATOM 2235 N N . ALA A 1 287 ? -31.657 -6.917 48.235 1.00 96.94 287 ALA A N 1
ATOM 2236 C CA . ALA A 1 287 ? -31.334 -7.556 49.506 1.00 96.94 287 ALA A CA 1
ATOM 2237 C C . ALA A 1 287 ? -31.311 -6.550 50.671 1.00 96.94 287 ALA A C 1
ATOM 2239 O O . ALA A 1 287 ? -31.789 -6.853 51.768 1.00 96.94 287 ALA A O 1
ATOM 2240 N N . GLU A 1 288 ? -30.804 -5.334 50.454 1.00 97.81 288 GLU A N 1
ATOM 2241 C CA . GLU A 1 288 ? -30.779 -4.287 51.477 1.00 97.81 288 GLU A CA 1
ATOM 2242 C C . GLU A 1 288 ? -32.195 -3.801 51.831 1.00 97.81 288 GLU A C 1
ATOM 2244 O O . GLU A 1 288 ? -32.516 -3.587 53.008 1.00 97.81 288 GLU A O 1
ATOM 2249 N N . MET A 1 289 ? -33.073 -3.678 50.834 1.00 96.88 289 MET A N 1
ATOM 2250 C CA . MET A 1 289 ? -34.488 -3.354 51.030 1.00 96.88 289 MET A CA 1
ATOM 2251 C C . MET A 1 289 ? -35.223 -4.445 51.815 1.00 96.88 289 MET A C 1
ATOM 2253 O O . MET A 1 289 ? -35.948 -4.136 52.768 1.00 96.88 289 MET A O 1
ATOM 2257 N N . GLU A 1 290 ? -35.013 -5.719 51.474 1.00 97.31 290 GLU A N 1
ATOM 2258 C CA . GLU A 1 290 ? -35.592 -6.845 52.211 1.00 97.31 290 GLU A CA 1
ATOM 2259 C C . GLU A 1 290 ? -35.079 -6.920 53.647 1.00 97.31 290 GLU A C 1
ATOM 2261 O O . GLU A 1 290 ? -35.876 -7.088 54.575 1.00 97.31 290 GLU A O 1
ATOM 2266 N N . LYS A 1 291 ? -33.775 -6.712 53.857 1.00 97.88 291 LYS A N 1
ATOM 2267 C CA . LYS A 1 291 ? -33.178 -6.639 55.192 1.00 97.88 291 LYS A CA 1
ATOM 2268 C C . LYS A 1 291 ? -33.862 -5.566 56.038 1.00 97.88 291 LYS A C 1
ATOM 2270 O O . LYS A 1 291 ? -34.342 -5.867 57.130 1.00 97.88 291 LYS A O 1
ATOM 2275 N N . LYS A 1 292 ? -33.989 -4.337 55.522 1.00 97.50 292 LYS A N 1
ATOM 2276 C CA . LYS A 1 292 ? -34.674 -3.231 56.221 1.00 97.50 292 LYS A CA 1
ATOM 2277 C C . LYS A 1 292 ? -36.143 -3.555 56.511 1.00 97.50 292 LYS A C 1
ATOM 2279 O O . LYS A 1 292 ? -36.657 -3.189 57.571 1.00 97.50 292 LYS A O 1
ATOM 2284 N N . ARG A 1 293 ? -36.841 -4.232 55.589 1.00 97.75 293 ARG A N 1
ATOM 2285 C CA . ARG A 1 293 ? -38.230 -4.683 55.790 1.00 97.75 293 ARG A CA 1
ATOM 2286 C C . ARG A 1 293 ? -38.321 -5.677 56.950 1.00 97.75 293 ARG A C 1
ATOM 2288 O O . ARG A 1 293 ? -39.142 -5.483 57.846 1.00 97.75 293 ARG A O 1
ATOM 2295 N N . LEU A 1 294 ? -37.469 -6.701 56.947 1.00 97.31 294 LEU A N 1
ATOM 2296 C CA . LEU A 1 294 ? -37.435 -7.740 57.976 1.00 97.31 294 LEU A CA 1
ATOM 2297 C C . LEU A 1 294 ? -37.021 -7.185 59.343 1.00 97.31 294 LEU A C 1
ATOM 2299 O O . LEU A 1 294 ? -37.596 -7.575 60.354 1.00 97.31 294 LEU A O 1
ATOM 2303 N N . GLU A 1 295 ? -36.082 -6.239 59.397 1.00 97.44 295 GLU A N 1
ATOM 2304 C CA . GLU A 1 295 ? -35.704 -5.557 60.640 1.00 97.44 295 GLU A CA 1
ATOM 2305 C C . GLU A 1 295 ? -36.893 -4.808 61.259 1.00 97.44 295 GLU A C 1
ATOM 2307 O O . GLU A 1 295 ? -37.158 -4.953 62.455 1.00 97.44 295 GLU A O 1
ATOM 2312 N N . LYS A 1 296 ? -37.667 -4.069 60.449 1.00 97.25 296 LYS A N 1
ATOM 2313 C CA . LYS A 1 296 ? -38.893 -3.393 60.910 1.00 97.25 296 LYS A CA 1
ATOM 2314 C C . LYS A 1 296 ? -39.939 -4.384 61.419 1.00 97.25 296 LYS A C 1
ATOM 2316 O O . LYS A 1 296 ? -40.534 -4.160 62.473 1.00 97.25 296 LYS A O 1
ATOM 2321 N N . GLU A 1 297 ? -40.159 -5.472 60.686 1.00 97.19 297 GLU A N 1
ATOM 2322 C CA . GLU A 1 297 ? -41.102 -6.525 61.071 1.00 97.19 297 GLU A CA 1
ATOM 2323 C C . GLU A 1 297 ? -40.689 -7.187 62.394 1.00 97.19 297 GLU A C 1
ATOM 2325 O O . GLU A 1 297 ? -41.509 -7.328 63.301 1.00 97.19 297 GLU A O 1
ATOM 2330 N N . ASN A 1 298 ? -39.401 -7.492 62.558 1.00 97.38 298 ASN A N 1
ATOM 2331 C CA . ASN A 1 298 ? -38.844 -8.082 63.773 1.00 97.38 298 ASN A CA 1
ATOM 2332 C C . ASN A 1 298 ? -38.993 -7.146 64.985 1.00 97.38 298 ASN A C 1
ATOM 2334 O O . ASN A 1 298 ? -39.433 -7.581 66.048 1.00 97.38 298 ASN A O 1
ATOM 2338 N N . ILE A 1 299 ? -38.718 -5.845 64.826 1.00 97.06 299 ILE A N 1
ATOM 2339 C CA . ILE A 1 299 ? -38.968 -4.842 65.878 1.00 97.06 299 ILE A CA 1
ATOM 2340 C C . ILE A 1 299 ? -40.455 -4.823 66.266 1.00 97.06 299 ILE A C 1
ATOM 2342 O O . ILE A 1 299 ? -40.784 -4.844 67.454 1.00 97.06 299 ILE A O 1
ATOM 2346 N N . GLY A 1 300 ? -41.359 -4.832 65.282 1.00 96.50 300 GLY A N 1
ATOM 2347 C CA . GLY A 1 300 ? -42.803 -4.868 65.521 1.00 96.50 300 GLY A CA 1
ATOM 2348 C C . GLY A 1 300 ? -43.260 -6.131 66.257 1.00 96.50 300 GLY A C 1
ATOM 2349 O O . GLY A 1 300 ? -44.067 -6.050 67.184 1.00 96.50 300 GLY A O 1
ATOM 2350 N N . LEU A 1 301 ? -42.718 -7.294 65.889 1.00 96.75 301 LEU A N 1
ATOM 2351 C CA . LEU A 1 301 ? -42.995 -8.568 66.556 1.00 96.75 301 LEU A CA 1
ATOM 2352 C C . LEU A 1 301 ? -42.463 -8.590 67.990 1.00 96.75 301 LEU A C 1
ATOM 2354 O O . LEU A 1 301 ? -43.192 -8.995 68.890 1.00 96.75 301 LEU A O 1
ATOM 2358 N N . LYS A 1 302 ? -41.243 -8.095 68.227 1.00 97.31 302 LYS A N 1
ATOM 2359 C CA . LYS A 1 302 ? -40.675 -7.965 69.577 1.00 97.31 302 LYS A CA 1
ATOM 2360 C C . LYS A 1 302 ? -41.530 -7.075 70.473 1.00 97.31 302 LYS A C 1
ATOM 2362 O O . LYS A 1 302 ? -41.755 -7.426 71.626 1.00 97.31 302 LYS A O 1
ATOM 2367 N N . LYS A 1 303 ? -42.051 -5.963 69.943 1.00 97.25 303 LYS A N 1
ATOM 2368 C CA . LYS A 1 303 ? -42.962 -5.085 70.689 1.00 97.25 303 LYS A CA 1
ATOM 2369 C C . LYS A 1 303 ? -44.265 -5.802 71.056 1.00 97.25 303 LYS A C 1
ATOM 2371 O O . LYS A 1 303 ? -44.641 -5.805 72.221 1.00 97.25 303 LYS A O 1
ATOM 2376 N N . LYS A 1 304 ? -44.912 -6.467 70.091 1.00 96.38 304 LYS A N 1
ATOM 2377 C CA . LYS A 1 304 ? -46.135 -7.254 70.338 1.00 96.38 304 LYS A CA 1
ATOM 2378 C C . LYS A 1 304 ? -45.911 -8.390 71.336 1.00 96.38 304 LYS A C 1
ATOM 2380 O O . LYS A 1 304 ? -46.807 -8.705 72.111 1.00 96.38 304 LYS A O 1
ATOM 2385 N N . LEU A 1 305 ? -44.740 -9.026 71.294 1.00 96.81 305 LEU A N 1
ATOM 2386 C CA . LEU A 1 305 ? -44.366 -10.058 72.255 1.00 96.81 305 LEU A CA 1
ATOM 2387 C C . LEU A 1 305 ? -44.262 -9.463 73.664 1.00 96.81 305 LEU A C 1
ATOM 2389 O O . LEU A 1 305 ? -44.906 -9.975 74.570 1.00 96.81 305 LEU A O 1
ATOM 2393 N N . ALA A 1 306 ? -43.559 -8.337 73.820 1.00 96.50 306 ALA A N 1
ATOM 2394 C CA . ALA A 1 306 ? -43.443 -7.640 75.100 1.00 96.50 306 ALA A CA 1
ATOM 2395 C C . ALA A 1 306 ? -44.807 -7.192 75.662 1.00 96.50 306 ALA A C 1
ATOM 2397 O O . ALA A 1 306 ? -45.069 -7.390 76.844 1.00 96.50 306 ALA A O 1
ATOM 2398 N N . GLU A 1 307 ? -45.697 -6.657 74.818 1.00 96.44 307 GLU A N 1
ATOM 2399 C CA . GLU A 1 307 ? -47.071 -6.290 75.202 1.00 96.44 307 GLU A CA 1
ATOM 2400 C C . GLU A 1 307 ? -47.867 -7.510 75.699 1.00 96.44 307 GLU A C 1
ATOM 2402 O O . GLU A 1 307 ? -48.577 -7.433 76.703 1.00 96.44 307 GLU A O 1
ATOM 2407 N N . LYS A 1 308 ? -47.737 -8.662 75.025 1.00 96.25 308 LYS A N 1
ATOM 2408 C CA . LYS A 1 308 ? -48.377 -9.909 75.468 1.00 96.25 308 LYS A CA 1
ATOM 2409 C C . LYS A 1 308 ? -47.782 -10.438 76.769 1.00 96.25 308 LYS A C 1
ATOM 2411 O O . LYS A 1 308 ? -48.544 -10.889 77.620 1.00 96.25 308 LYS A O 1
ATOM 2416 N N . ASP A 1 309 ? -46.466 -10.375 76.940 1.00 97.06 309 ASP A N 1
ATOM 2417 C CA . ASP A 1 309 ? -45.801 -10.790 78.178 1.00 97.06 309 ASP A CA 1
ATOM 2418 C C . ASP A 1 309 ? -46.241 -9.918 79.363 1.00 97.06 309 ASP A C 1
ATOM 2420 O O . ASP A 1 309 ? -46.482 -10.427 80.459 1.00 97.06 309 ASP A O 1
ATOM 2424 N N . GLU A 1 310 ? -46.395 -8.609 79.152 1.00 96.44 310 GLU A N 1
ATOM 2425 C CA . GLU A 1 310 ? -46.925 -7.682 80.154 1.00 96.44 310 GLU A CA 1
ATOM 2426 C C . GLU A 1 310 ? -48.393 -7.987 80.483 1.00 96.44 310 GLU A C 1
ATOM 2428 O O . GLU A 1 310 ? -48.754 -8.102 81.655 1.00 96.44 310 GLU A O 1
ATOM 2433 N N . TYR A 1 311 ? -49.224 -8.235 79.467 1.00 95.88 311 TYR A N 1
ATOM 2434 C CA . TYR A 1 311 ? -50.611 -8.656 79.665 1.00 95.88 311 TYR A CA 1
ATOM 2435 C C . TYR A 1 311 ? -50.710 -9.961 80.472 1.00 95.88 311 TYR A C 1
ATOM 2437 O O . TYR A 1 311 ? -51.449 -10.028 81.453 1.00 95.88 311 TYR A O 1
ATOM 2445 N N . ILE A 1 312 ? -49.909 -10.979 80.144 1.00 96.31 312 ILE A N 1
ATOM 2446 C CA . ILE A 1 312 ? -49.863 -12.240 80.900 1.00 96.31 312 ILE A CA 1
ATOM 2447 C C . ILE A 1 312 ? -49.430 -11.994 82.350 1.00 96.31 312 ILE A C 1
ATOM 2449 O O . ILE A 1 312 ? -50.038 -12.550 83.266 1.00 96.31 312 ILE A O 1
ATOM 2453 N N . LYS A 1 313 ? -48.424 -11.142 82.589 1.00 95.88 313 LYS A N 1
ATOM 2454 C CA . LYS A 1 313 ? -48.002 -10.775 83.951 1.00 95.88 313 LYS A CA 1
ATOM 2455 C C . LYS A 1 313 ? -49.139 -10.137 84.742 1.00 95.88 313 LYS A C 1
ATOM 2457 O O . LYS A 1 313 ? -49.379 -10.555 85.870 1.00 95.88 313 LYS A O 1
ATOM 2462 N N . THR A 1 314 ? -49.856 -9.176 84.158 1.00 95.12 314 THR A N 1
ATOM 2463 C CA . THR A 1 314 ? -50.989 -8.521 84.838 1.00 95.12 314 THR A CA 1
ATOM 2464 C C . THR A 1 314 ? -52.101 -9.511 85.183 1.00 95.12 314 THR A C 1
ATOM 2466 O O . THR A 1 314 ? -52.538 -9.546 86.331 1.00 95.12 314 THR A O 1
ATOM 2469 N N . LEU A 1 315 ? -52.484 -10.388 84.247 1.00 94.81 315 LEU A N 1
ATOM 2470 C CA . LEU A 1 315 ? -53.458 -11.455 84.502 1.00 94.81 315 LEU A CA 1
ATOM 2471 C C . LEU A 1 315 ? -52.996 -12.430 85.591 1.00 94.81 315 LEU A C 1
ATOM 2473 O O . LEU A 1 315 ? -53.807 -12.897 86.384 1.00 94.81 315 LEU A O 1
ATOM 2477 N N . THR A 1 316 ? -51.700 -12.739 85.638 1.00 93.88 316 THR A N 1
ATOM 2478 C CA . THR A 1 316 ? -51.125 -13.628 86.657 1.00 93.88 316 THR A CA 1
ATOM 2479 C C . THR A 1 316 ? -51.221 -12.994 88.043 1.00 93.88 316 THR A C 1
ATOM 2481 O O . THR A 1 316 ? -51.704 -13.637 88.968 1.00 93.88 316 THR A O 1
ATOM 2484 N N . VAL A 1 317 ? -50.848 -11.715 88.171 1.00 93.25 317 VAL A N 1
ATOM 2485 C CA . VAL A 1 317 ? -50.982 -10.958 89.427 1.00 93.25 317 VAL A CA 1
ATOM 2486 C C . VAL A 1 317 ? -52.440 -10.889 89.871 1.00 93.25 317 VAL A C 1
ATOM 2488 O O . VAL A 1 317 ? -52.730 -11.129 91.039 1.00 93.25 317 VAL A O 1
ATOM 2491 N N . GLN A 1 318 ? -53.360 -10.599 88.949 1.00 91.88 318 GLN A N 1
ATOM 2492 C CA . GLN A 1 318 ? -54.786 -10.522 89.258 1.00 91.88 318 GLN A CA 1
ATOM 2493 C C . GLN A 1 318 ? -55.340 -11.873 89.726 1.00 91.88 318 GLN A C 1
ATOM 2495 O O . GLN A 1 318 ? -56.017 -11.936 90.746 1.00 91.88 318 GLN A O 1
ATOM 2500 N N . ARG A 1 319 ? -54.988 -12.969 89.043 1.00 92.50 319 ARG A N 1
ATOM 2501 C CA . ARG A 1 319 ? -55.334 -14.329 89.477 1.00 92.50 319 ARG A CA 1
ATOM 2502 C C . ARG A 1 319 ? -54.819 -14.616 90.889 1.00 92.50 319 ARG A C 1
ATOM 2504 O O . ARG A 1 319 ? -55.556 -15.176 91.693 1.00 92.50 319 ARG A O 1
ATOM 2511 N N . ASP A 1 320 ? -53.571 -14.267 91.184 1.00 92.44 320 ASP A N 1
ATOM 2512 C CA . ASP A 1 320 ? -52.960 -14.544 92.489 1.00 92.44 320 ASP A CA 1
ATOM 2513 C C . ASP A 1 320 ? -53.618 -13.716 93.610 1.00 92.44 320 ASP A C 1
ATOM 2515 O O . ASP A 1 320 ? -53.827 -14.221 94.711 1.00 92.44 320 ASP A O 1
ATOM 2519 N N . GLN A 1 321 ? -54.034 -12.478 93.318 1.00 88.94 321 GLN A N 1
ATOM 2520 C CA . GLN A 1 321 ? -54.851 -11.659 94.222 1.00 88.94 321 GLN A CA 1
ATOM 2521 C C . GLN A 1 321 ? -56.245 -12.262 94.452 1.00 88.94 321 GLN A C 1
ATOM 2523 O O . GLN A 1 321 ? -56.694 -12.351 95.594 1.00 88.94 321 GLN A O 1
ATOM 2528 N N . ASP A 1 322 ? -56.913 -12.710 93.387 1.00 86.31 322 ASP A N 1
ATOM 2529 C CA . ASP A 1 322 ? -58.242 -13.328 93.462 1.00 86.31 322 ASP A CA 1
ATOM 2530 C C . ASP A 1 322 ? -58.230 -14.651 94.245 1.00 86.31 322 ASP A C 1
ATOM 2532 O O . ASP A 1 322 ? -59.226 -15.001 94.881 1.00 86.31 322 ASP A O 1
ATOM 2536 N N . LEU A 1 323 ? -57.118 -15.393 94.204 1.00 81.81 323 LEU A N 1
ATOM 2537 C CA . LEU A 1 323 ? -56.916 -16.597 95.013 1.00 81.81 323 LEU A CA 1
ATOM 2538 C C . LEU A 1 323 ? -56.748 -16.248 96.498 1.00 81.81 323 LEU A C 1
ATOM 2540 O O . LEU A 1 323 ? -57.396 -16.868 97.332 1.00 81.81 323 LEU A O 1
ATOM 2544 N N . HIS A 1 324 ? -55.969 -15.214 96.828 1.00 72.75 324 HIS A N 1
ATOM 2545 C CA . HIS A 1 324 ? -55.772 -14.774 98.215 1.00 72.75 324 HIS A CA 1
ATOM 2546 C C . HIS A 1 324 ? -57.006 -14.146 98.879 1.00 72.75 324 HIS A C 1
ATOM 2548 O O . HIS A 1 324 ? -57.060 -14.077 100.100 1.00 72.75 324 HIS A O 1
ATOM 2554 N N . MET A 1 325 ? -57.988 -13.681 98.104 1.00 68.00 325 MET A N 1
ATOM 2555 C CA . MET A 1 325 ? -59.254 -13.135 98.619 1.00 68.00 325 MET A CA 1
ATOM 2556 C C . MET A 1 325 ? -60.334 -14.210 98.844 1.00 68.00 325 MET A C 1
ATOM 2558 O O . MET A 1 325 ? -61.422 -13.889 99.322 1.00 68.00 325 MET A O 1
ATOM 2562 N N . LYS A 1 326 ? -60.078 -15.460 98.435 1.00 63.12 326 LYS A N 1
ATOM 2563 C CA . LYS A 1 326 ? -61.009 -16.594 98.564 1.00 63.12 326 LYS A CA 1
ATOM 2564 C C . LYS A 1 326 ? -60.666 -17.555 99.708 1.00 63.12 326 LYS A C 1
ATOM 2566 O O . LYS A 1 326 ? -61.496 -18.420 99.989 1.00 63.12 326 LYS A O 1
ATOM 2571 N N . ASP A 1 327 ? -59.508 -17.377 100.338 1.00 53.06 327 ASP A N 1
ATOM 2572 C CA . ASP A 1 327 ? -59.108 -18.026 101.594 1.00 53.06 327 ASP A CA 1
ATOM 2573 C C . ASP A 1 327 ? -59.472 -17.141 102.799 1.00 53.06 327 ASP A C 1
ATOM 2575 O O . ASP A 1 327 ? -59.885 -17.702 103.841 1.00 53.06 327 ASP A O 1
#

Sequence (327 aa):
MHYPPSKPGAMPANASHAPGPYMSTDEEMIFEQAIGILSAIWTPDVRMWKYHGSQLGDNPRQWPPRLICALAVLAQTAGPAGRVRAMQAISAAMGSLAYTAPTPEHVARATELLKTRAREEQSARESRRRTEPHGRGQHGGGDHRQGDAAREAAFAQDEAVPTRSAGGAALAEQVARVAVVEGKLKEERRQHEEDVAGLRATIEKLKTETDVKVKETETKLKVMEAKLKIMEATLEKKDKEIQEKNKQLEEKSRRVDEAEMKWFDMDANISVISSDRDMFEMYWDTAEMEKKRLEKENIGLKKKLAEKDEYIKTLTVQRDQDLHMKD

Organism: NCBI:txid236234